Protein AF-A0A812YA33-F1 (afdb_monomer)

Nearest PDB structures (foldseek):
  2oo3-assembly1_A  TM=9.097E-01  e=1.037E-19  Legionella pneumophila subsp. pneumophila
  4blw-assembly2_B  TM=8.593E-01  e=1.102E-19  Escherichia coli K-12
  6qe5-assembly1_A  TM=9.007E-01  e=2.330E-18  Escherichia coli PCN033
  6qe5-assembly2_B  TM=8.953E-01  e=3.161E-18  Escherichia coli PCN033
  7p9i-assembly2_B  TM=8.611E-01  e=1.453E-17  Escherichia coli K-12

Solvent-accessible surface area (backbone atoms only — not comparable to full-atom values): 17232 Å² total; per-residue (Å²): 135,83,75,65,67,70,55,78,38,67,26,68,45,80,46,83,76,74,56,94,55,49,68,35,11,50,60,48,43,56,51,47,54,53,49,51,52,51,42,50,60,53,54,73,43,90,65,53,39,37,41,31,32,44,47,29,49,30,22,55,41,62,52,78,38,70,63,29,64,72,34,46,27,26,60,70,15,44,48,40,53,51,50,19,42,74,74,58,59,32,77,53,67,66,60,52,51,51,48,53,51,46,53,54,48,15,51,75,72,71,40,89,59,84,40,49,41,70,32,70,48,48,51,49,64,76,50,59,46,69,79,19,35,36,41,34,14,19,65,50,71,65,34,37,51,42,23,55,53,37,45,72,73,68,53,87,76,56,53,56,70,47,81,39,78,37,62,35,70,61,50,56,66,75,50,66,72,95,59,97,51,40,30,45,37,40,39,53,73,89,55,91,46,63,71,64,45,50,57,51,52,54,49,51,50,54,50,48,51,70,75,32,83,57,43,28,40,37,38,51,45,80,27,62,44,69,68,65,45,50,55,50,53,53,55,51,58,76,65,69,67,62,46,38,40,37,45,37,36,39,40,55,45,94,59,91,78,56,38,30,28,35,38,42,25,34,54,58,60,70,69,49,75,79,60,51,80,52,28,60,60,60,41,52,46,60,72,71,93,67,86,83,82,85,78,84,90,83,83,98,81,86,84,78,86,78,131

pLDDT: mean 78.29, std 23.44, range [21.78, 98.25]

Secondary structure (DSSP, 8-state):
------EEEEEEEE-----S--TTSHHHHHHHHHHHHHHHHHHHSSS-EEEEETT-TTSEEETTSHHHHHH-GGGGTHHHHHHHHHTTS---HHHHHHHHHHHHHHHHTT-SSS-EEE-HHHHHTTT--TT-EEEEE---HHHHHHHHHHHHHH-SS--EEEEE-S-HHHHHHHS--S---EEEEEE----SSHHHHHHHHHHHHHHHHHH-TTEEEEEEEEE--HHHHHHHHHHHHHTT-S-EEEEEEEEE-SSTT--EEEEEEES--HHHHHHS--THHHHTTT---------------------

Structure (mmCIF, N/CA/C/O backbone):
data_AF-A0A812YA33-F1
#
_entry.id   AF-A0A812YA33-F1
#
loop_
_atom_site.group_PDB
_atom_site.id
_atom_site.type_symbol
_atom_site.label_atom_id
_atom_site.label_alt_id
_atom_site.label_comp_id
_atom_site.label_asym_id
_atom_site.label_entity_id
_atom_site.label_seq_id
_atom_site.pdbx_PDB_ins_code
_atom_site.Cartn_x
_atom_site.Cartn_y
_atom_site.Cartn_z
_atom_site.occupancy
_atom_site.B_iso_or_equiv
_atom_site.auth_seq_id
_atom_site.auth_comp_id
_atom_site.auth_asym_id
_atom_site.auth_atom_id
_atom_site.pdbx_PDB_model_num
ATOM 1 N N . MET A 1 1 ? 4.227 -6.674 33.004 1.00 29.42 1 MET A N 1
ATOM 2 C CA . MET A 1 1 ? 4.358 -5.607 31.993 1.00 29.42 1 MET A CA 1
ATOM 3 C C . MET A 1 1 ? 5.144 -6.207 30.845 1.00 29.42 1 MET A C 1
ATOM 5 O O . MET A 1 1 ? 6.335 -6.429 30.994 1.00 29.42 1 MET A O 1
ATOM 9 N N . SER A 1 2 ? 4.450 -6.646 29.799 1.00 27.67 2 SER A N 1
ATOM 10 C CA . SER A 1 2 ? 5.051 -7.27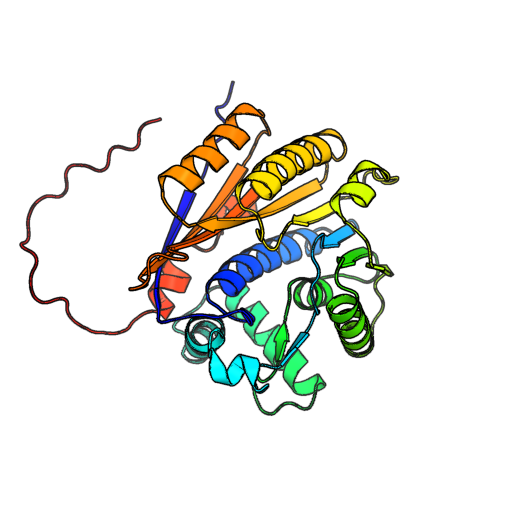1 28.618 1.00 27.67 2 SER A CA 1
ATOM 11 C C . SER A 1 2 ? 5.707 -6.191 27.763 1.00 27.67 2 SER A C 1
ATOM 13 O O . SER A 1 2 ? 5.038 -5.235 27.378 1.00 27.67 2 SER A O 1
ATOM 15 N N . THR A 1 3 ? 7.003 -6.329 27.500 1.00 24.00 3 THR A N 1
ATOM 16 C CA . THR A 1 3 ? 7.722 -5.518 26.515 1.00 24.00 3 THR A CA 1
ATOM 17 C C . THR A 1 3 ? 7.051 -5.670 25.143 1.00 24.00 3 THR A C 1
ATOM 19 O O . THR A 1 3 ? 6.683 -6.791 24.782 1.00 24.00 3 THR A O 1
ATOM 22 N N . PRO A 1 4 ? 6.844 -4.586 24.373 1.00 28.19 4 PRO A N 1
ATOM 23 C CA . PRO A 1 4 ? 6.366 -4.707 23.002 1.00 28.19 4 PRO A CA 1
ATOM 24 C C . PRO A 1 4 ? 7.405 -5.492 22.192 1.00 28.19 4 PRO A C 1
ATOM 26 O O . PRO A 1 4 ? 8.543 -5.058 22.022 1.00 28.19 4 PRO A O 1
ATOM 29 N N . SER A 1 5 ? 7.033 -6.688 21.738 1.00 31.44 5 SER A N 1
ATOM 30 C CA . SER A 1 5 ? 7.878 -7.536 20.901 1.00 31.44 5 SER A CA 1
ATOM 31 C C . SER A 1 5 ? 7.960 -6.937 19.498 1.00 31.44 5 SER A C 1
ATOM 33 O O . SER A 1 5 ? 6.985 -6.970 18.752 1.00 31.44 5 SER A O 1
ATOM 35 N N . CYS A 1 6 ? 9.114 -6.374 19.143 1.00 27.72 6 CYS A N 1
ATOM 36 C CA . CYS A 1 6 ? 9.401 -5.934 17.781 1.00 27.72 6 CYS A CA 1
ATOM 37 C C . CYS A 1 6 ? 9.934 -7.138 16.992 1.00 27.72 6 CYS A C 1
ATOM 39 O O . CYS A 1 6 ? 11.059 -7.583 17.222 1.00 27.72 6 CYS A O 1
ATOM 41 N N . VAL A 1 7 ? 9.124 -7.700 16.095 1.00 30.47 7 VAL A N 1
ATOM 42 C CA . VAL A 1 7 ? 9.576 -8.747 15.168 1.00 30.47 7 VAL A CA 1
ATOM 43 C C . VAL A 1 7 ? 10.120 -8.054 13.920 1.00 30.47 7 VAL A C 1
ATOM 45 O O . VAL A 1 7 ? 9.364 -7.415 13.187 1.00 30.47 7 VAL A O 1
ATOM 48 N N . CYS A 1 8 ? 11.436 -8.146 13.709 1.00 27.84 8 CYS A N 1
ATOM 49 C CA . CYS A 1 8 ? 12.116 -7.619 12.527 1.00 27.84 8 CYS A CA 1
ATOM 50 C C . CYS A 1 8 ? 12.351 -8.755 11.527 1.00 27.84 8 CYS A C 1
ATOM 52 O O . CYS A 1 8 ? 13.077 -9.708 11.818 1.00 27.84 8 CYS A O 1
ATOM 54 N N . LEU A 1 9 ? 11.741 -8.650 10.349 1.00 38.66 9 LEU A N 1
ATOM 55 C CA . LEU A 1 9 ? 11.972 -9.560 9.228 1.00 38.66 9 LEU A CA 1
ATOM 56 C C . LEU A 1 9 ? 12.812 -8.827 8.187 1.00 38.66 9 LEU A C 1
ATOM 58 O O . LEU A 1 9 ? 12.376 -7.803 7.664 1.00 38.66 9 LEU A O 1
ATOM 62 N N . SER A 1 10 ? 14.017 -9.332 7.913 1.00 33.97 10 SER A N 1
ATOM 63 C CA . SER A 1 10 ? 14.926 -8.769 6.913 1.00 33.97 10 SER A CA 1
ATOM 64 C C . SER A 1 10 ? 15.051 -9.686 5.696 1.00 33.97 10 SER A C 1
ATOM 66 O O . SER A 1 10 ? 15.112 -10.910 5.818 1.00 33.97 10 SER A O 1
ATOM 68 N N . VAL A 1 11 ? 15.070 -9.070 4.516 1.00 36.72 11 VAL A N 1
ATOM 69 C CA . VAL A 1 11 ? 15.225 -9.718 3.204 1.00 36.72 11 VAL A CA 1
ATOM 70 C C . VAL A 1 11 ? 16.398 -9.067 2.476 1.00 36.72 11 VAL A C 1
ATOM 72 O O . VAL A 1 11 ? 16.513 -7.839 2.521 1.00 36.72 11 VAL A O 1
ATOM 75 N N . ARG A 1 12 ? 17.264 -9.832 1.797 1.00 28.44 12 ARG A N 1
ATOM 76 C CA . ARG A 1 12 ? 18.409 -9.279 1.049 1.00 28.44 12 ARG A CA 1
ATOM 77 C C . ARG A 1 12 ? 18.314 -9.640 -0.429 1.00 28.44 12 ARG A C 1
ATOM 79 O O . ARG A 1 12 ? 18.489 -10.791 -0.796 1.00 28.44 12 ARG A O 1
ATOM 86 N N . ALA A 1 13 ? 18.163 -8.639 -1.291 1.00 34.47 13 ALA A N 1
ATOM 87 C CA . ALA A 1 13 ? 18.064 -8.852 -2.736 1.00 34.47 13 ALA A CA 1
ATOM 88 C C . ALA A 1 13 ? 19.061 -7.973 -3.522 1.00 34.47 13 ALA A C 1
ATOM 90 O O . ALA A 1 13 ? 19.411 -6.891 -3.062 1.00 34.47 13 ALA A O 1
ATOM 91 N N . LEU A 1 14 ? 19.577 -8.419 -4.676 1.00 29.55 14 LEU A N 1
ATOM 92 C CA . LEU A 1 14 ? 20.627 -7.726 -5.459 1.00 29.55 14 LEU A CA 1
ATOM 93 C C . LEU A 1 14 ? 20.039 -7.043 -6.711 1.00 29.55 14 LEU A C 1
ATOM 95 O O . LEU A 1 14 ? 19.552 -7.762 -7.574 1.00 29.55 14 LEU A O 1
ATOM 99 N N . TYR A 1 15 ? 20.125 -5.705 -6.874 1.00 38.59 15 TYR A N 1
ATOM 100 C CA . TYR A 1 15 ? 19.516 -5.006 -8.037 1.00 38.59 15 TYR A CA 1
ATOM 101 C C . TYR A 1 15 ? 20.239 -3.723 -8.530 1.00 38.59 15 TYR A C 1
ATOM 103 O O . TYR A 1 15 ? 21.051 -3.133 -7.816 1.00 38.59 15 TYR A O 1
ATOM 111 N N . GLY A 1 16 ? 19.932 -3.314 -9.779 1.00 32.69 16 GLY A N 1
ATOM 112 C CA . GLY A 1 16 ? 20.530 -2.210 -10.572 1.00 32.69 16 GLY A CA 1
ATOM 113 C C . GLY A 1 16 ? 20.046 -0.777 -10.256 1.00 32.69 16 GLY A C 1
ATOM 114 O O . GLY A 1 16 ? 19.633 -0.517 -9.135 1.00 32.69 16 GLY A O 1
ATOM 115 N N . ASN A 1 17 ? 20.164 0.176 -11.199 1.00 32.31 17 ASN A N 1
ATOM 116 C CA . ASN A 1 17 ? 19.864 1.618 -11.018 1.00 32.31 17 ASN A CA 1
ATOM 117 C C . ASN A 1 17 ? 18.379 1.952 -11.277 1.00 32.31 17 ASN A C 1
ATOM 119 O O . ASN A 1 17 ? 17.836 1.478 -12.265 1.00 32.31 17 ASN A O 1
ATOM 123 N N . PHE A 1 18 ? 17.766 2.814 -10.449 1.00 42.56 18 PHE A N 1
ATOM 124 C CA . PHE A 1 18 ? 16.325 3.127 -10.472 1.00 42.56 18 PHE A CA 1
ATOM 125 C C . PHE A 1 18 ? 16.057 4.646 -10.555 1.00 42.56 18 PHE A C 1
ATOM 127 O O . PHE A 1 18 ? 16.793 5.427 -9.951 1.00 42.56 18 PHE A O 1
ATOM 134 N N . GLY A 1 19 ? 15.011 5.073 -11.281 1.00 44.09 19 GLY A N 1
ATOM 135 C CA . GLY A 1 19 ? 14.559 6.481 -11.374 1.00 44.09 19 GLY A CA 1
ATOM 136 C C . GLY A 1 19 ? 13.106 6.728 -10.940 1.00 44.09 19 GLY A C 1
ATOM 137 O O . GLY A 1 19 ? 12.521 5.889 -10.268 1.00 44.09 19 GLY A O 1
ATOM 138 N N . ARG A 1 20 ? 12.521 7.886 -11.305 1.00 55.41 20 ARG A N 1
ATOM 139 C CA . ARG A 1 20 ? 11.268 8.435 -10.719 1.00 55.41 20 ARG A CA 1
ATOM 140 C C . ARG A 1 20 ? 10.003 7.580 -10.907 1.00 55.41 20 ARG A C 1
ATOM 142 O O . ARG A 1 20 ? 9.071 7.729 -10.125 1.00 55.41 20 ARG A O 1
ATOM 149 N N . TYR A 1 21 ? 9.955 6.704 -11.910 1.00 69.88 21 TYR A N 1
ATOM 150 C CA . TYR A 1 21 ? 8.819 5.804 -12.134 1.00 69.88 21 TYR A CA 1
ATOM 151 C C . TYR A 1 21 ? 9.041 4.467 -11.419 1.00 69.88 21 TYR A C 1
ATOM 153 O O . TYR A 1 21 ? 9.538 3.514 -12.009 1.00 69.88 21 TYR A O 1
ATOM 161 N N . LEU A 1 22 ? 8.739 4.399 -10.121 1.00 81.88 22 LEU A N 1
ATOM 162 C CA . LEU A 1 22 ? 9.082 3.255 -9.256 1.00 81.88 22 LEU A CA 1
ATOM 163 C C . LEU A 1 22 ? 8.130 2.052 -9.365 1.00 81.88 22 LEU A C 1
ATOM 165 O O . LEU A 1 22 ? 8.375 1.035 -8.715 1.00 81.88 22 LEU A O 1
ATOM 169 N N . ALA A 1 23 ? 7.085 2.154 -10.192 1.00 90.69 23 ALA A N 1
ATOM 170 C CA . ALA A 1 23 ? 6.019 1.165 -10.266 1.00 90.69 23 ALA A CA 1
ATOM 171 C C . ALA A 1 23 ? 6.560 -0.251 -10.498 1.00 90.69 23 ALA A C 1
ATOM 173 O O . ALA A 1 23 ? 7.295 -0.516 -11.453 1.00 90.69 23 ALA A O 1
ATOM 174 N N . GLY A 1 24 ? 6.182 -1.167 -9.610 1.00 90.44 24 GLY A N 1
ATOM 175 C CA . GLY A 1 24 ? 6.552 -2.576 -9.712 1.00 90.44 24 GLY A CA 1
ATOM 176 C C . GLY A 1 24 ? 7.988 -2.883 -9.305 1.00 90.44 24 GLY A C 1
ATOM 177 O O . GLY A 1 24 ? 8.403 -4.033 -9.432 1.00 90.44 24 GLY A O 1
ATOM 178 N N . GLY A 1 25 ? 8.744 -1.905 -8.803 1.00 91.44 25 GLY A N 1
ATOM 179 C CA . GLY A 1 25 ? 10.068 -2.133 -8.235 1.00 91.44 25 GLY A CA 1
ATOM 180 C C . GLY A 1 25 ? 10.050 -3.026 -6.984 1.00 91.44 25 GLY A C 1
ATOM 181 O O . GLY A 1 25 ? 8.982 -3.336 -6.442 1.00 91.44 25 GLY A O 1
ATOM 182 N N . PRO A 1 26 ? 11.227 -3.455 -6.497 1.00 89.50 26 PRO A N 1
ATOM 183 C CA . PRO A 1 26 ? 11.345 -4.243 -5.271 1.00 89.50 26 PRO A CA 1
ATOM 184 C C . PRO A 1 26 ? 10.632 -3.609 -4.066 1.00 89.50 26 PRO A C 1
ATOM 186 O O . PRO A 1 26 ? 9.978 -4.302 -3.287 1.00 89.50 26 PRO A O 1
ATOM 189 N N . GLU A 1 27 ? 10.752 -2.292 -3.903 1.00 89.00 27 GLU A N 1
ATOM 190 C CA . GLU A 1 27 ? 10.185 -1.534 -2.784 1.00 89.00 27 GLU A CA 1
ATOM 191 C C . GLU A 1 27 ? 8.649 -1.580 -2.795 1.00 89.00 27 GLU A C 1
ATOM 193 O O . GLU A 1 27 ? 8.012 -1.819 -1.765 1.00 89.00 27 GLU A O 1
ATOM 198 N N . ASP A 1 28 ? 8.067 -1.434 -3.986 1.00 92.31 28 ASP A N 1
ATOM 199 C CA . ASP A 1 28 ? 6.638 -1.601 -4.240 1.00 92.31 28 ASP A CA 1
ATOM 200 C C . ASP A 1 28 ? 6.185 -3.039 -3.965 1.00 92.31 28 ASP A C 1
ATOM 202 O O . ASP A 1 28 ? 5.123 -3.256 -3.382 1.00 92.31 28 ASP A O 1
ATOM 206 N N . CYS A 1 29 ? 6.997 -4.036 -4.327 1.00 92.94 29 CYS A N 1
ATOM 207 C CA . CYS A 1 29 ? 6.684 -5.439 -4.065 1.00 92.94 29 CY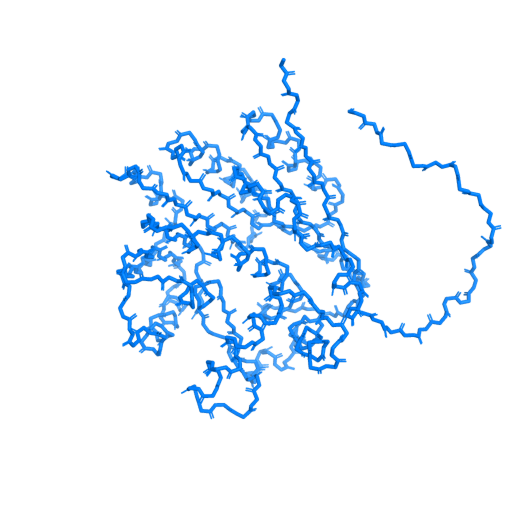S A CA 1
ATOM 208 C C . CYS A 1 29 ? 6.616 -5.741 -2.564 1.00 92.94 29 CYS A C 1
ATOM 210 O O . CYS A 1 29 ? 5.648 -6.364 -2.129 1.00 92.94 29 CYS A O 1
ATOM 212 N N . LEU A 1 30 ? 7.578 -5.269 -1.758 1.00 92.25 30 LEU A N 1
ATOM 213 C CA . LEU A 1 30 ? 7.521 -5.423 -0.297 1.00 92.25 30 LEU A CA 1
ATOM 214 C C . LEU A 1 30 ? 6.252 -4.771 0.268 1.00 92.25 30 LEU A C 1
ATOM 216 O O . LEU A 1 30 ? 5.493 -5.418 0.994 1.00 92.25 30 LEU A O 1
ATOM 220 N N . LYS A 1 31 ? 6.008 -3.505 -0.094 1.00 94.81 31 LYS A N 1
ATOM 221 C CA . LYS A 1 31 ? 4.831 -2.745 0.346 1.00 94.81 31 LYS A CA 1
ATOM 222 C C . LYS A 1 31 ? 3.539 -3.487 0.015 1.00 94.81 31 LYS A C 1
ATOM 224 O O . LYS A 1 31 ? 2.702 -3.693 0.893 1.00 94.81 31 LYS A O 1
ATOM 229 N N . HIS A 1 32 ? 3.380 -3.917 -1.234 1.00 96.25 32 HIS A N 1
ATOM 230 C CA . HIS A 1 32 ? 2.141 -4.522 -1.704 1.00 96.25 32 HIS A CA 1
ATOM 231 C C . HIS A 1 32 ? 1.939 -5.955 -1.211 1.00 96.25 32 HIS A C 1
ATOM 233 O O . HIS A 1 32 ? 0.803 -6.318 -0.936 1.00 96.25 32 HIS A O 1
ATOM 239 N N . VAL A 1 33 ? 2.991 -6.752 -0.999 1.00 94.75 33 VAL A N 1
ATOM 240 C CA . VAL A 1 33 ? 2.847 -8.078 -0.366 1.00 94.75 33 VAL A CA 1
ATOM 241 C C . VAL A 1 33 ? 2.300 -7.940 1.051 1.00 94.75 33 VAL A C 1
ATOM 243 O O . VAL A 1 33 ? 1.360 -8.647 1.425 1.00 94.75 33 VAL A O 1
ATOM 246 N N . VAL A 1 34 ? 2.839 -7.010 1.842 1.00 95.06 34 VAL A N 1
ATOM 247 C CA . VAL A 1 34 ? 2.350 -6.785 3.208 1.00 95.06 34 VAL A CA 1
ATOM 248 C C . VAL A 1 34 ? 0.940 -6.187 3.186 1.00 95.06 34 VAL A C 1
ATOM 250 O O . VAL A 1 34 ? 0.072 -6.661 3.917 1.00 95.06 34 VAL A O 1
ATOM 253 N N . LEU A 1 35 ? 0.669 -5.221 2.301 1.00 97.44 35 LEU A N 1
ATOM 254 C CA . LEU A 1 35 ? -0.670 -4.649 2.124 1.00 97.44 35 LEU A CA 1
ATOM 255 C C . LEU A 1 35 ? -1.705 -5.719 1.756 1.00 97.44 35 LEU A C 1
ATOM 257 O O . LEU A 1 35 ? -2.768 -5.766 2.362 1.00 97.44 35 LEU A O 1
ATOM 261 N N . VAL A 1 36 ? -1.406 -6.596 0.796 1.00 95.94 36 VAL A N 1
ATOM 262 C CA . VAL A 1 36 ? -2.303 -7.686 0.387 1.00 95.94 36 VAL A CA 1
ATOM 263 C C . VAL A 1 36 ? -2.520 -8.685 1.521 1.00 95.94 36 VAL A C 1
ATOM 265 O O . VAL A 1 36 ? -3.635 -9.171 1.704 1.00 95.94 36 VAL A O 1
ATOM 268 N N . SER A 1 37 ? -1.487 -8.956 2.321 1.00 95.31 37 SER A N 1
ATOM 269 C CA . SER A 1 37 ? -1.618 -9.797 3.516 1.00 95.31 37 SER A CA 1
ATOM 270 C C . SER A 1 37 ? -2.597 -9.174 4.520 1.00 95.31 37 SER A C 1
ATOM 272 O O . SER A 1 37 ? -3.510 -9.851 4.992 1.00 95.31 37 SER A O 1
ATOM 274 N N . LEU A 1 38 ? -2.474 -7.865 4.773 1.00 96.38 38 LEU A N 1
ATOM 275 C CA . LEU A 1 38 ? -3.398 -7.108 5.624 1.00 96.38 38 LEU A CA 1
ATOM 276 C C . LEU A 1 38 ? -4.822 -7.091 5.048 1.00 96.38 38 LEU A C 1
ATOM 278 O O . LEU A 1 38 ? -5.775 -7.381 5.761 1.00 96.38 38 LEU A O 1
ATOM 282 N N . LEU A 1 39 ? -4.984 -6.792 3.760 1.00 95.94 39 LEU A N 1
ATOM 283 C CA . LEU A 1 39 ? -6.289 -6.746 3.093 1.00 95.94 39 LEU A CA 1
ATOM 284 C C . LEU A 1 39 ? -7.017 -8.087 3.168 1.00 95.94 39 LEU A C 1
ATOM 286 O O . LEU A 1 39 ? -8.207 -8.118 3.475 1.00 95.94 39 LEU A O 1
ATOM 290 N N . ARG A 1 40 ? -6.299 -9.191 2.938 1.00 94.06 40 ARG A N 1
ATOM 291 C CA . ARG A 1 40 ? -6.846 -10.541 3.080 1.00 94.06 40 ARG A CA 1
ATOM 292 C C . ARG A 1 40 ? -7.349 -10.784 4.501 1.00 94.06 40 ARG A C 1
ATOM 294 O O . ARG A 1 40 ? -8.506 -11.154 4.661 1.00 94.06 40 ARG A O 1
ATOM 301 N N . HIS A 1 41 ? -6.523 -10.512 5.511 1.00 94.31 41 HIS A N 1
ATOM 302 C CA . HIS A 1 41 ? -6.936 -10.643 6.909 1.00 94.31 41 HIS A CA 1
ATOM 303 C C . HIS A 1 41 ? -8.199 -9.816 7.208 1.00 94.31 41 HIS A C 1
ATOM 305 O O . HIS A 1 41 ? -9.129 -10.260 7.883 1.00 94.31 41 HIS A O 1
ATOM 311 N N . PHE A 1 42 ? -8.256 -8.586 6.694 1.00 94.81 42 PHE A N 1
ATOM 312 C CA . PHE A 1 42 ? -9.406 -7.718 6.902 1.00 94.81 42 PHE A CA 1
ATOM 313 C C . PHE A 1 42 ? -10.683 -8.249 6.243 1.00 94.81 42 PHE A C 1
ATOM 315 O O . PHE A 1 42 ? -11.744 -8.201 6.875 1.00 94.81 42 PHE A O 1
ATOM 322 N N . ALA A 1 43 ? -10.559 -8.797 5.033 1.00 92.88 43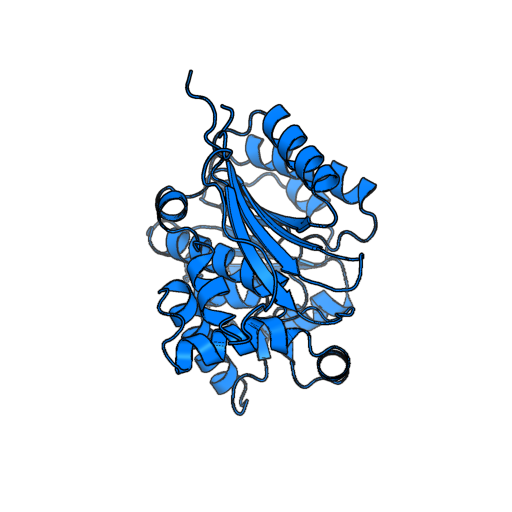 ALA A N 1
ATOM 323 C CA . ALA A 1 43 ? -11.648 -9.377 4.257 1.00 92.88 43 ALA A CA 1
ATOM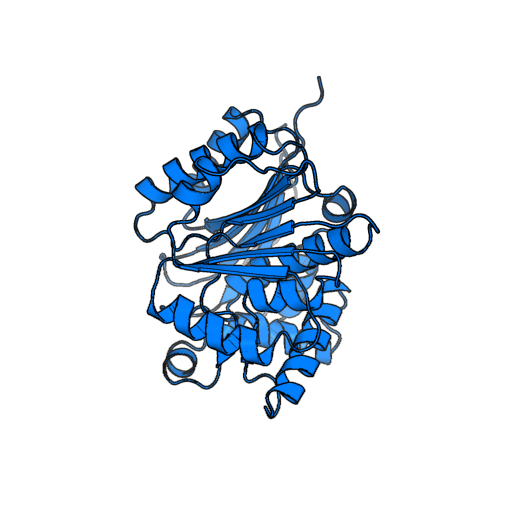 324 C C . ALA A 1 43 ? -12.150 -10.732 4.795 1.00 92.88 43 ALA A C 1
ATOM 326 O O . ALA A 1 43 ? -13.320 -11.058 4.573 1.00 92.88 43 ALA A O 1
ATOM 327 N N . ASP A 1 44 ? -11.320 -11.485 5.525 1.00 92.75 44 ASP A N 1
ATOM 328 C CA . ASP A 1 44 ? -11.689 -12.780 6.122 1.00 92.75 44 ASP A CA 1
ATOM 329 C C . ASP A 1 44 ? -12.680 -12.630 7.305 1.00 92.75 44 ASP A C 1
ATOM 331 O O . ASP A 1 44 ? -13.460 -13.538 7.594 1.00 92.75 44 ASP A O 1
ATOM 335 N N . ASP A 1 45 ? -12.729 -11.464 7.961 1.00 91.50 45 ASP A N 1
ATOM 336 C CA . ASP A 1 45 ? -13.715 -11.139 9.006 1.00 91.50 45 ASP A CA 1
ATOM 337 C C . ASP A 1 45 ? -14.949 -10.455 8.398 1.00 91.50 45 ASP A C 1
ATOM 339 O O . ASP A 1 45 ? -14.842 -9.448 7.699 1.00 91.50 45 ASP A O 1
ATOM 343 N N . CYS A 1 46 ? -16.143 -10.983 8.686 1.00 91.19 46 CYS A N 1
ATOM 344 C CA . CYS A 1 46 ? -17.412 -10.551 8.093 1.00 91.19 46 CYS A CA 1
ATOM 345 C C . CYS A 1 46 ? -17.795 -9.086 8.369 1.00 91.19 46 CYS A C 1
ATOM 347 O O . CYS A 1 46 ? -18.617 -8.523 7.641 1.00 91.19 46 CYS A O 1
ATOM 349 N N . ARG A 1 47 ? -17.213 -8.448 9.391 1.00 93.38 47 ARG A N 1
ATOM 350 C CA . ARG A 1 47 ? -17.478 -7.042 9.719 1.00 93.38 47 ARG A CA 1
ATOM 351 C C . ARG A 1 47 ? -16.878 -6.118 8.651 1.00 93.38 47 ARG A C 1
ATOM 353 O O . ARG A 1 47 ? -15.739 -6.348 8.233 1.00 93.38 47 ARG A O 1
ATOM 360 N N . PRO A 1 48 ? -17.594 -5.052 8.246 1.00 92.81 48 PRO A N 1
ATOM 361 C CA . PRO A 1 48 ? -17.080 -4.109 7.263 1.00 92.81 48 PRO A CA 1
ATOM 362 C C . PRO A 1 48 ? -15.856 -3.364 7.796 1.00 92.81 48 PRO A C 1
ATOM 364 O O . PRO A 1 48 ? -15.718 -3.143 9.010 1.00 92.81 48 PRO A O 1
ATOM 367 N N . PHE A 1 49 ? -14.990 -2.944 6.882 1.00 94.12 49 PHE A N 1
ATOM 368 C CA . PHE A 1 49 ? -13.862 -2.076 7.193 1.00 94.12 49 PHE A CA 1
ATOM 369 C C . PHE A 1 49 ? -13.710 -0.944 6.176 1.00 94.12 49 PHE A C 1
ATOM 371 O O . PHE A 1 49 ? -14.201 -1.011 5.050 1.00 94.12 49 PHE A O 1
ATOM 378 N N . THR A 1 50 ? -13.010 0.110 6.589 1.00 94.31 50 THR A N 1
ATOM 379 C CA . THR A 1 50 ? -12.593 1.191 5.693 1.00 94.31 50 THR A CA 1
ATOM 380 C C . THR A 1 50 ? -11.117 1.027 5.360 1.00 94.31 50 THR A C 1
ATOM 382 O O . THR A 1 50 ? -10.273 1.052 6.260 1.00 94.31 50 THR A O 1
ATOM 385 N N . PHE A 1 51 ? -10.793 0.900 4.078 1.00 96.12 51 PHE A N 1
ATOM 386 C CA . PHE A 1 51 ? -9.431 1.085 3.595 1.00 96.12 51 PHE A CA 1
ATOM 387 C C . PHE A 1 51 ? -9.166 2.573 3.364 1.00 96.12 51 PHE A C 1
ATOM 389 O O . PHE A 1 51 ? -9.976 3.271 2.755 1.00 96.12 51 PHE A O 1
ATOM 396 N N . ILE A 1 52 ? -8.043 3.070 3.867 1.00 96.38 52 ILE A N 1
ATOM 397 C CA . ILE A 1 52 ? -7.623 4.455 3.687 1.00 96.38 52 ILE A CA 1
ATOM 398 C C . ILE A 1 52 ? -6.239 4.453 3.057 1.00 96.38 52 ILE A C 1
ATOM 400 O O . ILE A 1 52 ? -5.284 3.984 3.671 1.00 96.38 52 ILE A O 1
ATOM 404 N N . ASP A 1 53 ? -6.140 5.019 1.862 1.00 97.31 53 ASP A N 1
ATOM 405 C CA . ASP A 1 53 ? -4.875 5.233 1.173 1.00 97.31 53 ASP A CA 1
ATOM 406 C C . ASP A 1 53 ? -4.526 6.718 1.234 1.00 97.31 53 ASP A C 1
ATOM 408 O O . ASP A 1 53 ? -5.183 7.547 0.603 1.00 97.31 53 ASP A O 1
ATOM 412 N N . ALA A 1 54 ? -3.547 7.074 2.063 1.00 95.94 54 ALA A N 1
ATOM 413 C CA . ALA A 1 54 ? -3.195 8.468 2.307 1.00 95.94 54 ALA A CA 1
ATOM 414 C C . ALA A 1 54 ? -2.391 9.104 1.157 1.00 95.94 54 ALA A C 1
ATOM 416 O O . ALA A 1 54 ? -2.250 10.328 1.138 1.00 95.94 54 ALA A O 1
ATOM 417 N N . HIS A 1 55 ? -1.852 8.286 0.248 1.00 94.94 55 HIS A N 1
ATOM 418 C CA . HIS A 1 55 ? -1.034 8.699 -0.893 1.00 94.94 55 HIS A CA 1
ATOM 419 C C . HIS A 1 55 ? -1.295 7.736 -2.063 1.00 94.94 55 HIS A C 1
ATOM 421 O O . HIS A 1 55 ? -0.461 6.910 -2.422 1.00 94.94 55 HIS A O 1
ATOM 427 N N . ALA A 1 56 ? -2.503 7.808 -2.617 1.00 95.38 56 ALA A N 1
ATOM 428 C CA . ALA A 1 56 ? -3.059 6.781 -3.493 1.00 95.38 56 ALA A CA 1
ATOM 429 C C . ALA A 1 56 ? -2.382 6.669 -4.874 1.00 95.38 56 ALA A C 1
ATOM 431 O O . ALA A 1 56 ? -2.512 5.638 -5.548 1.00 95.38 56 ALA A O 1
ATOM 432 N N . GLY A 1 57 ? -1.664 7.706 -5.315 1.00 94.19 57 GLY A N 1
ATOM 433 C CA . GLY A 1 57 ? -1.010 7.732 -6.617 1.00 94.19 57 GLY A CA 1
ATOM 434 C C . GLY A 1 57 ? -2.002 7.587 -7.774 1.00 94.19 57 GLY A C 1
ATOM 435 O O . GLY A 1 57 ? -3.166 7.954 -7.663 1.00 94.19 57 GLY A O 1
ATOM 436 N N . GLY A 1 58 ? -1.546 7.042 -8.908 1.00 93.25 58 GLY A N 1
ATOM 437 C CA . GLY A 1 58 ? -2.361 6.880 -10.125 1.00 93.25 58 GLY A CA 1
ATOM 438 C C . GLY A 1 58 ? -3.241 5.621 -10.161 1.00 93.25 58 GLY A C 1
ATOM 439 O O . GLY A 1 58 ? -4.033 5.435 -11.087 1.00 93.25 58 GLY A O 1
ATOM 440 N N . GLY A 1 59 ? -3.119 4.733 -9.170 1.00 93.62 59 GLY A N 1
ATOM 441 C CA . GLY A 1 59 ? -3.863 3.472 -9.081 1.00 93.62 59 GLY A CA 1
ATOM 442 C C . GLY A 1 59 ? -3.350 2.359 -10.005 1.00 93.62 59 GLY A C 1
ATOM 443 O O . GLY A 1 59 ? -3.009 1.288 -9.510 1.00 93.62 59 GLY A O 1
ATOM 444 N N . LEU A 1 60 ? -3.277 2.593 -11.318 1.00 93.94 60 LEU A N 1
ATOM 445 C CA . LEU A 1 60 ? -2.718 1.665 -12.312 1.00 93.94 60 LEU A CA 1
ATOM 446 C C . LEU A 1 60 ? -1.543 2.301 -13.043 1.00 93.94 60 LEU A C 1
ATOM 448 O O . LEU A 1 60 ? -1.570 3.485 -13.373 1.00 93.94 60 LEU A O 1
ATOM 452 N N . TYR A 1 61 ? -0.532 1.488 -13.329 1.00 94.50 61 TYR A N 1
ATOM 453 C CA . TYR A 1 61 ? 0.741 1.937 -13.879 1.00 94.50 61 TYR A CA 1
ATOM 454 C C . TYR A 1 61 ? 1.093 1.117 -15.120 1.00 94.50 61 TYR A C 1
ATOM 456 O O . TYR A 1 61 ? 1.264 -0.097 -15.024 1.00 94.50 61 TYR A O 1
ATOM 464 N N . ASN A 1 62 ? 1.178 1.764 -16.285 1.00 93.75 62 ASN A N 1
ATOM 465 C CA . ASN A 1 62 ? 1.602 1.116 -17.525 1.00 93.75 62 ASN A CA 1
ATOM 466 C C . ASN A 1 62 ? 3.122 0.881 -17.514 1.00 93.75 62 ASN A C 1
ATOM 468 O O . ASN A 1 62 ? 3.908 1.820 -17.607 1.00 93.75 62 ASN A O 1
ATOM 472 N N . LEU A 1 63 ? 3.530 -0.382 -17.444 1.00 93.88 63 LEU A N 1
ATOM 473 C CA . LEU A 1 63 ? 4.927 -0.799 -17.461 1.00 93.88 63 LEU A CA 1
ATOM 474 C C . LEU A 1 63 ? 5.576 -0.680 -18.846 1.00 93.88 63 LEU A C 1
ATOM 476 O O . LEU A 1 63 ? 6.803 -0.703 -18.927 1.00 93.88 63 LEU A O 1
ATOM 480 N N . GLU A 1 64 ? 4.797 -0.509 -19.912 1.00 92.25 64 GLU A N 1
ATOM 481 C CA . GLU A 1 64 ? 5.279 -0.296 -21.282 1.00 92.25 64 GLU A CA 1
ATOM 482 C C . GLU A 1 64 ? 5.438 1.189 -21.652 1.00 92.25 64 GLU A C 1
ATOM 484 O O . GLU A 1 64 ? 5.865 1.488 -22.763 1.00 92.25 64 GLU A O 1
ATOM 489 N N . CYS A 1 65 ? 5.117 2.132 -20.755 1.00 90.12 65 CYS A N 1
ATOM 490 C CA . CYS A 1 65 ? 5.311 3.556 -21.044 1.00 90.12 65 CYS A CA 1
ATOM 491 C C . CYS A 1 65 ? 6.800 3.934 -21.108 1.00 90.12 65 CYS A C 1
ATOM 493 O O . CYS A 1 65 ? 7.642 3.274 -20.489 1.00 90.12 65 CYS A O 1
ATOM 495 N N . ASP A 1 66 ? 7.118 5.026 -21.808 1.00 89.94 66 ASP A N 1
ATOM 496 C CA . ASP A 1 66 ? 8.496 5.482 -22.028 1.00 89.94 66 ASP A CA 1
ATOM 497 C C . ASP A 1 66 ? 9.280 5.613 -20.715 1.00 89.94 66 ASP A C 1
ATOM 499 O O . ASP A 1 66 ? 10.403 5.122 -20.607 1.00 89.94 66 ASP A O 1
ATOM 503 N N . GLU A 1 67 ? 8.689 6.199 -19.669 1.00 86.12 67 GLU A N 1
ATOM 504 C CA . GLU A 1 67 ? 9.351 6.344 -18.370 1.00 86.12 67 GLU A CA 1
ATOM 505 C C . GLU A 1 67 ? 9.669 4.991 -17.719 1.00 86.12 67 GLU A C 1
ATOM 507 O O . GLU A 1 67 ? 10.763 4.806 -17.177 1.00 86.12 67 GLU A O 1
ATOM 512 N N . SER A 1 68 ? 8.743 4.031 -17.787 1.00 88.56 68 SER A N 1
ATOM 513 C CA . SER A 1 68 ? 8.965 2.678 -17.272 1.00 88.56 68 SER A CA 1
ATOM 514 C C . SER A 1 68 ? 10.052 1.954 -18.067 1.00 88.56 68 SER A C 1
ATOM 516 O O . SER A 1 68 ? 10.885 1.269 -17.476 1.00 88.56 68 SER A O 1
ATOM 518 N N . GLN A 1 69 ? 10.103 2.145 -19.387 1.00 89.75 69 GLN A N 1
ATOM 519 C CA . GLN A 1 69 ? 11.110 1.539 -20.263 1.00 89.75 69 GLN A CA 1
ATOM 520 C C . GLN A 1 69 ? 12.500 2.172 -20.116 1.00 89.75 69 GLN A C 1
ATOM 522 O O . GLN A 1 69 ? 13.509 1.501 -20.328 1.00 89.75 69 GLN A O 1
ATOM 527 N N . VAL A 1 70 ? 12.581 3.438 -19.698 1.00 87.12 70 VAL A N 1
ATOM 528 C CA . VAL A 1 70 ? 13.855 4.099 -19.379 1.00 87.12 70 VAL A CA 1
ATOM 529 C C . VAL A 1 70 ? 14.463 3.543 -18.091 1.00 87.12 70 VAL A C 1
ATOM 531 O O . VAL A 1 70 ? 15.664 3.275 -18.050 1.00 87.12 70 VAL A O 1
ATOM 534 N N . PHE A 1 71 ? 13.664 3.379 -17.033 1.00 83.94 71 PHE A N 1
ATOM 535 C CA . PHE A 1 71 ? 14.187 2.987 -15.717 1.00 83.94 71 PHE A CA 1
ATOM 536 C C . PHE A 1 71 ? 14.138 1.483 -15.448 1.00 83.94 71 PHE A C 1
ATOM 538 O O . PHE A 1 71 ? 14.976 0.977 -14.710 1.00 83.94 71 PHE A O 1
ATOM 545 N N . ARG A 1 72 ? 13.173 0.770 -16.038 1.00 88.44 72 ARG A N 1
ATOM 546 C CA . ARG A 1 72 ? 13.000 -0.692 -15.950 1.00 88.44 72 ARG A CA 1
ATOM 547 C C . ARG A 1 72 ? 12.962 -1.214 -14.512 1.00 88.44 72 ARG A C 1
ATOM 549 O O . ARG A 1 72 ? 13.349 -2.341 -14.219 1.00 88.44 72 ARG A O 1
ATOM 556 N N . ASN A 1 73 ? 12.440 -0.392 -13.602 1.00 85.06 73 ASN A N 1
ATOM 557 C CA . ASN A 1 73 ? 12.383 -0.683 -12.170 1.00 85.06 73 ASN A CA 1
ATOM 558 C C . ASN A 1 73 ? 11.626 -1.990 -11.870 1.00 85.06 73 ASN A C 1
ATOM 560 O O . ASN A 1 73 ? 12.009 -2.749 -10.980 1.00 85.06 73 ASN A O 1
ATOM 564 N N . HIS A 1 74 ? 10.589 -2.280 -12.657 1.00 90.31 74 HIS A N 1
ATOM 565 C CA . HIS A 1 74 ? 9.759 -3.473 -12.528 1.00 90.31 74 HIS A CA 1
ATOM 566 C C . HIS A 1 74 ? 10.513 -4.795 -12.763 1.00 90.31 74 HIS A C 1
ATOM 568 O O . HIS A 1 74 ? 10.094 -5.832 -12.247 1.00 90.31 74 HIS A O 1
ATOM 574 N N . GLU A 1 75 ? 11.634 -4.778 -13.492 1.00 89.94 75 GLU A N 1
ATOM 575 C CA . GLU A 1 75 ? 12.391 -5.988 -13.842 1.00 89.94 75 GLU A CA 1
ATOM 576 C C . GLU A 1 75 ? 13.059 -6.643 -12.641 1.00 89.94 75 GLU A C 1
ATOM 578 O O . GLU A 1 75 ? 13.126 -7.867 -12.562 1.00 89.94 75 GLU A O 1
ATOM 583 N N . GLY A 1 76 ? 13.534 -5.826 -11.698 1.00 85.25 76 GLY A N 1
ATOM 584 C CA . GLY A 1 76 ? 14.086 -6.300 -10.431 1.00 85.25 76 GLY A CA 1
ATOM 585 C C . GLY A 1 76 ? 13.022 -6.566 -9.367 1.00 85.25 76 GLY A C 1
ATOM 586 O O . GLY A 1 76 ? 13.342 -7.076 -8.305 1.00 85.25 76 GLY A O 1
ATOM 587 N N . GLY A 1 77 ? 11.766 -6.197 -9.605 1.00 89.69 77 GLY A N 1
ATOM 588 C CA . GLY A 1 77 ? 10.686 -6.371 -8.641 1.00 89.69 77 GLY A CA 1
ATOM 589 C C . GLY A 1 77 ? 9.661 -7.373 -9.140 1.00 89.69 77 GLY A C 1
ATOM 590 O O . GLY A 1 77 ? 9.851 -8.587 -9.074 1.00 89.69 77 GLY A O 1
ATOM 591 N N . ILE A 1 78 ? 8.546 -6.848 -9.635 1.00 92.81 78 ILE A N 1
ATOM 592 C CA . ILE A 1 78 ? 7.361 -7.641 -9.933 1.00 92.81 78 ILE A CA 1
ATOM 593 C C . ILE A 1 78 ? 7.599 -8.678 -11.031 1.00 92.81 78 ILE A C 1
ATOM 595 O O . ILE A 1 78 ? 7.004 -9.750 -10.960 1.00 92.81 78 ILE A O 1
ATOM 599 N N . ALA A 1 79 ? 8.492 -8.422 -11.993 1.00 93.06 79 ALA A N 1
ATOM 600 C CA . ALA A 1 79 ? 8.844 -9.415 -13.007 1.00 93.06 79 ALA A CA 1
ATOM 601 C C . A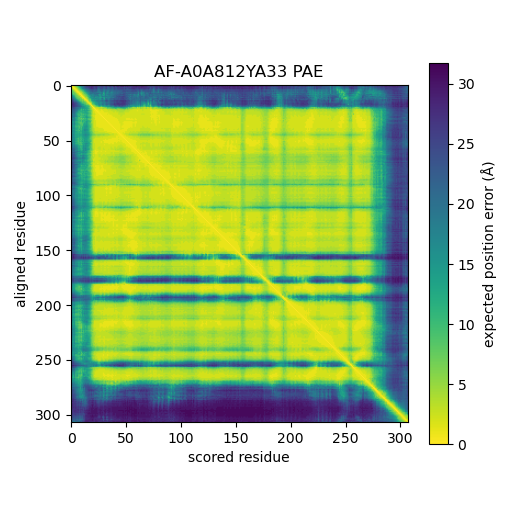LA A 1 79 ? 9.456 -10.679 -12.373 1.00 93.06 79 ALA A C 1
ATOM 603 O O . ALA A 1 79 ? 8.990 -11.781 -12.652 1.00 93.06 79 ALA A O 1
ATOM 604 N N . GLN A 1 80 ? 10.397 -10.524 -11.429 1.00 91.56 80 GLN A N 1
ATOM 605 C CA . GLN A 1 80 ? 10.988 -11.654 -10.692 1.00 91.56 80 GLN A CA 1
ATOM 606 C C . GLN A 1 80 ? 9.940 -12.411 -9.873 1.00 91.56 80 GLN A C 1
ATOM 608 O O . GLN A 1 80 ? 9.963 -13.637 -9.799 1.00 91.56 80 GLN A O 1
ATOM 613 N N . VAL A 1 81 ? 8.987 -11.692 -9.272 1.00 90.31 81 VAL A N 1
ATOM 614 C CA . VAL A 1 81 ? 7.883 -12.315 -8.530 1.00 90.31 81 VAL A CA 1
ATOM 615 C C . VAL A 1 81 ? 6.972 -13.116 -9.465 1.00 90.31 81 VAL A C 1
ATOM 617 O O . VAL A 1 81 ? 6.574 -14.232 -9.132 1.00 90.31 81 VAL A O 1
ATOM 620 N N . ILE A 1 82 ? 6.637 -12.564 -10.633 1.00 93.00 82 ILE A N 1
ATOM 621 C CA . ILE A 1 82 ? 5.799 -13.218 -11.644 1.00 93.00 82 ILE A CA 1
ATOM 622 C C . ILE A 1 82 ? 6.460 -14.504 -12.140 1.00 93.00 82 ILE A C 1
ATOM 624 O O . ILE A 1 82 ? 5.812 -15.555 -12.141 1.00 93.00 82 ILE A O 1
ATOM 628 N N . ASP A 1 83 ? 7.729 -14.424 -12.537 1.00 92.88 83 ASP A N 1
ATOM 629 C CA . ASP A 1 83 ? 8.480 -15.568 -13.049 1.00 92.88 83 ASP A CA 1
ATOM 630 C C . ASP A 1 83 ? 8.701 -16.605 -11.947 1.00 92.88 83 ASP A C 1
ATOM 632 O O . ASP A 1 83 ? 8.401 -17.781 -12.138 1.00 92.88 83 ASP A O 1
ATOM 636 N N . GLY A 1 84 ? 9.059 -16.170 -10.737 1.00 91.69 84 GLY A N 1
ATOM 637 C CA . GLY A 1 84 ? 9.199 -17.054 -9.584 1.00 91.69 84 GLY A CA 1
ATOM 638 C C . GLY A 1 84 ? 7.913 -17.812 -9.238 1.00 91.69 84 GLY A C 1
ATOM 639 O O . GLY A 1 84 ? 7.966 -19.000 -8.918 1.00 91.69 84 GLY A O 1
ATOM 640 N N . VAL A 1 85 ? 6.738 -17.178 -9.336 1.00 91.62 85 VAL A N 1
ATOM 641 C CA . VAL A 1 85 ? 5.447 -17.870 -9.153 1.00 91.62 85 VAL A CA 1
ATOM 642 C C . VAL A 1 85 ? 5.163 -18.840 -10.305 1.00 91.62 85 VAL A C 1
ATOM 644 O O . VAL A 1 85 ? 4.720 -19.964 -10.052 1.00 91.62 85 VAL A O 1
ATOM 647 N N . ARG A 1 86 ? 5.418 -18.440 -11.559 1.00 92.44 86 ARG A N 1
ATOM 648 C CA . ARG A 1 86 ? 5.200 -19.278 -12.755 1.00 92.44 86 ARG A CA 1
ATOM 649 C C . ARG A 1 86 ? 6.060 -20.542 -12.719 1.00 92.44 86 ARG A C 1
ATOM 651 O O . ARG A 1 86 ? 5.545 -21.638 -12.947 1.00 92.44 86 ARG A O 1
ATOM 658 N N . ASP A 1 87 ? 7.323 -20.385 -12.350 1.00 93.25 87 ASP A N 1
ATOM 659 C CA . ASP A 1 87 ? 8.318 -21.456 -12.289 1.00 93.25 87 ASP A CA 1
ATOM 660 C C . ASP A 1 87 ? 8.244 -22.247 -10.975 1.00 93.25 87 ASP A C 1
ATOM 662 O O . ASP A 1 87 ? 9.017 -23.177 -10.748 1.00 93.25 87 ASP A O 1
ATOM 666 N N . LYS A 1 88 ? 7.272 -21.914 -10.111 1.00 90.00 88 LYS A N 1
ATOM 667 C CA . LYS A 1 88 ? 7.028 -22.529 -8.796 1.00 90.00 88 LYS A CA 1
ATOM 668 C C . LYS A 1 88 ? 8.188 -22.372 -7.804 1.00 90.00 88 LYS A C 1
ATOM 670 O O . LYS A 1 88 ? 8.184 -23.047 -6.775 1.00 90.00 88 LYS A O 1
ATOM 675 N N . ALA A 1 89 ? 9.134 -21.473 -8.073 1.00 86.31 89 ALA A N 1
ATOM 676 C CA . ALA A 1 89 ? 10.181 -21.081 -7.133 1.00 86.31 89 ALA A CA 1
ATOM 677 C C . ALA A 1 89 ? 9.600 -20.313 -5.932 1.00 86.31 89 ALA A C 1
ATOM 679 O O . ALA A 1 89 ? 10.040 -20.504 -4.806 1.00 86.31 89 ALA A O 1
ATOM 680 N N . ILE A 1 90 ? 8.550 -19.512 -6.151 1.00 82.38 90 ILE A N 1
ATOM 681 C CA . ILE A 1 90 ? 7.806 -18.816 -5.098 1.00 82.38 90 ILE A CA 1
ATOM 682 C C . ILE A 1 90 ? 6.478 -19.535 -4.865 1.00 82.38 90 ILE A C 1
ATOM 684 O O . ILE A 1 90 ? 5.563 -19.504 -5.691 1.00 82.38 90 ILE A O 1
ATOM 688 N N . SER A 1 91 ? 6.342 -20.155 -3.692 1.00 81.38 91 SER A N 1
ATOM 689 C CA . SER A 1 91 ? 5.148 -20.920 -3.304 1.00 81.38 91 SER A CA 1
ATOM 690 C C . SER A 1 91 ? 4.312 -20.253 -2.201 1.00 81.38 91 SER A C 1
ATOM 692 O O . SER A 1 91 ? 3.362 -20.849 -1.685 1.00 81.38 91 SER A O 1
ATOM 694 N N . GLY A 1 92 ? 4.600 -18.999 -1.850 1.00 86.44 92 GLY A N 1
ATOM 695 C CA . GLY A 1 92 ? 3.805 -18.255 -0.874 1.00 86.44 92 GLY A CA 1
ATOM 696 C C . GLY A 1 92 ? 2.385 -17.975 -1.380 1.00 86.44 92 GLY A C 1
ATOM 697 O O . GLY A 1 92 ? 2.184 -17.535 -2.514 1.00 86.44 92 GLY A O 1
ATOM 698 N N . THR A 1 93 ? 1.377 -18.207 -0.533 1.00 88.69 93 THR A N 1
ATOM 699 C CA . THR A 1 93 ? -0.038 -18.013 -0.903 1.00 88.69 93 THR A CA 1
ATOM 700 C C . THR A 1 93 ? -0.334 -16.577 -1.332 1.00 88.69 93 THR A C 1
ATOM 702 O O . THR A 1 93 ? -1.037 -16.380 -2.319 1.00 88.69 93 THR A O 1
ATOM 705 N N . VAL A 1 94 ? 0.237 -15.582 -0.648 1.00 89.81 94 VAL A N 1
ATOM 706 C CA . VAL A 1 94 ? 0.053 -14.159 -0.983 1.00 89.81 94 VAL A CA 1
ATOM 707 C C . VAL A 1 94 ? 0.587 -13.843 -2.382 1.00 89.81 94 VAL A C 1
ATOM 709 O O . VAL A 1 94 ? -0.135 -13.258 -3.182 1.00 89.81 94 VAL A O 1
ATOM 712 N N . TYR A 1 95 ? 1.787 -14.317 -2.728 1.00 90.62 95 TYR A N 1
ATOM 713 C CA . TYR A 1 95 ? 2.368 -14.116 -4.060 1.00 90.62 95 TYR A CA 1
ATOM 714 C C . TYR A 1 95 ? 1.526 -14.743 -5.174 1.00 90.62 95 TYR A C 1
ATOM 716 O O . TYR A 1 95 ? 1.316 -14.119 -6.211 1.00 90.62 95 TYR A O 1
ATOM 724 N N . ARG A 1 96 ? 0.972 -15.943 -4.952 1.00 91.69 96 ARG A N 1
ATOM 725 C CA . ARG A 1 96 ? 0.050 -16.565 -5.918 1.00 91.69 96 ARG A CA 1
ATOM 726 C C . ARG A 1 96 ? -1.242 -15.771 -6.098 1.00 91.69 96 ARG A C 1
ATOM 728 O O . ARG A 1 96 ? -1.723 -15.652 -7.221 1.00 91.69 96 ARG A O 1
ATOM 735 N N . LEU A 1 97 ? -1.805 -15.236 -5.013 1.00 92.25 97 LEU A N 1
ATOM 736 C CA . LEU A 1 97 ? -3.001 -14.391 -5.081 1.00 92.25 97 LEU A CA 1
ATOM 737 C C . LEU A 1 97 ? -2.711 -13.089 -5.833 1.00 92.25 97 LEU A C 1
ATOM 739 O O . LEU A 1 97 ? -3.480 -12.713 -6.714 1.00 92.25 97 LEU A O 1
ATOM 743 N N . MET A 1 98 ? -1.576 -12.451 -5.540 1.00 93.38 98 MET A N 1
ATOM 744 C CA . MET A 1 98 ? -1.108 -11.266 -6.256 1.00 93.38 98 MET A CA 1
ATOM 745 C C . MET A 1 98 ? -0.941 -11.546 -7.751 1.00 93.38 98 MET A C 1
ATOM 747 O O . MET A 1 98 ? -1.494 -10.822 -8.575 1.00 93.38 98 MET A O 1
ATOM 751 N N . TYR A 1 99 ? -0.252 -12.632 -8.106 1.00 94.62 99 TYR A N 1
ATOM 752 C CA . TYR A 1 99 ? -0.102 -13.077 -9.491 1.00 94.62 99 TYR A CA 1
ATOM 753 C C . TYR A 1 99 ? -1.459 -13.241 -10.185 1.00 94.62 99 TYR A C 1
ATOM 755 O O . TYR A 1 99 ? -1.680 -12.671 -11.253 1.00 94.62 99 TYR A O 1
ATOM 763 N N . ALA A 1 100 ? -2.384 -13.988 -9.573 1.00 94.38 100 ALA A N 1
ATOM 764 C CA . ALA A 1 100 ? -3.691 -14.272 -10.158 1.00 94.38 100 ALA A CA 1
ATOM 765 C C . ALA A 1 100 ? -4.523 -12.996 -10.359 1.00 94.38 100 ALA A C 1
ATOM 767 O O . ALA A 1 100 ? -5.133 -12.816 -11.414 1.00 94.38 100 ALA A O 1
ATOM 768 N N . ALA A 1 101 ? -4.512 -12.091 -9.378 1.00 93.06 101 ALA A N 1
ATOM 769 C CA . ALA A 1 101 ? -5.212 -10.815 -9.455 1.00 93.06 101 ALA A CA 1
ATOM 770 C C . ALA A 1 101 ? -4.635 -9.902 -10.551 1.00 93.06 101 ALA A C 1
ATOM 772 O O . ALA A 1 101 ? -5.401 -9.371 -11.358 1.00 93.06 101 ALA A O 1
ATOM 773 N N . MET A 1 102 ? -3.306 -9.776 -10.658 1.00 94.31 102 MET A N 1
ATOM 774 C CA . MET A 1 102 ? -2.687 -9.007 -11.748 1.00 94.31 102 MET A CA 1
ATOM 775 C C . MET A 1 102 ? -2.961 -9.621 -13.115 1.00 94.31 102 MET A C 1
ATOM 777 O O . MET A 1 102 ? -3.253 -8.882 -14.052 1.00 94.31 102 MET A O 1
ATOM 781 N N . ALA A 1 103 ? -2.873 -10.949 -13.239 1.00 94.44 103 ALA A N 1
ATOM 782 C CA . ALA A 1 103 ? -3.115 -11.645 -14.498 1.00 94.44 103 ALA A CA 1
ATOM 783 C C . ALA A 1 103 ? -4.554 -11.406 -14.969 1.00 94.44 103 ALA A C 1
ATOM 785 O O . ALA A 1 103 ? -4.778 -10.998 -16.107 1.00 94.44 103 ALA A O 1
ATOM 786 N N . ARG A 1 104 ? -5.528 -11.576 -14.064 1.00 92.81 104 ARG A N 1
ATOM 787 C CA . ARG A 1 104 ? -6.941 -11.292 -14.332 1.00 92.81 104 ARG A CA 1
ATOM 788 C C . ARG A 1 104 ? -7.141 -9.848 -14.776 1.00 92.81 104 ARG A C 1
ATOM 790 O O . ARG A 1 104 ? -7.820 -9.615 -15.771 1.00 92.81 104 ARG A O 1
ATOM 797 N N . LEU A 1 105 ? -6.572 -8.889 -14.047 1.00 91.62 105 LEU A N 1
ATOM 798 C CA . LEU A 1 105 ? -6.790 -7.485 -14.357 1.00 91.62 105 LEU A CA 1
ATOM 799 C C . LEU A 1 105 ? -6.150 -7.086 -15.690 1.00 91.62 105 LEU A C 1
ATOM 801 O O . LEU A 1 105 ? -6.791 -6.406 -16.480 1.00 91.62 105 LEU A O 1
ATOM 805 N N . ASN A 1 106 ? -4.934 -7.546 -15.976 1.00 94.12 106 ASN A N 1
ATOM 806 C CA . ASN A 1 106 ? -4.286 -7.275 -17.257 1.00 94.12 106 ASN A CA 1
ATOM 807 C C . ASN A 1 106 ? -5.100 -7.824 -18.440 1.00 94.12 106 ASN A C 1
ATOM 809 O O . ASN A 1 106 ? -5.248 -7.133 -19.442 1.00 94.12 106 ASN A O 1
ATOM 813 N N . ILE A 1 107 ? -5.710 -9.007 -18.302 1.00 93.00 107 ILE A N 1
ATOM 814 C CA . ILE A 1 107 ? -6.631 -9.546 -19.317 1.00 93.00 107 ILE A CA 1
ATOM 815 C C . ILE A 1 107 ? -7.844 -8.622 -19.506 1.00 93.00 107 ILE A C 1
ATOM 817 O O . ILE A 1 107 ? -8.213 -8.324 -20.639 1.00 93.00 107 ILE A O 1
ATOM 821 N N . VAL A 1 108 ? -8.454 -8.143 -18.415 1.00 89.38 108 VAL A N 1
ATOM 822 C CA . VAL A 1 108 ? -9.599 -7.211 -18.471 1.00 89.38 108 VAL A CA 1
ATOM 823 C C . VAL A 1 108 ? -9.218 -5.881 -19.129 1.00 89.38 108 VAL A C 1
ATOM 825 O O . VAL A 1 108 ? -10.029 -5.300 -19.844 1.00 89.38 108 VAL A O 1
ATOM 828 N N . LEU A 1 109 ? -7.980 -5.425 -18.933 1.00 90.44 109 LEU A N 1
ATOM 829 C CA . LEU A 1 109 ? -7.425 -4.230 -19.572 1.00 90.44 109 LEU A CA 1
ATOM 830 C C . LEU A 1 109 ? -7.061 -4.441 -21.054 1.00 90.44 109 LEU A C 1
ATOM 832 O O . LEU A 1 109 ? -6.635 -3.494 -21.708 1.00 90.44 109 LEU A O 1
ATOM 836 N N . GLY A 1 110 ? -7.229 -5.653 -21.593 1.00 90.75 110 GLY A N 1
ATOM 837 C CA . GLY A 1 110 ? -6.878 -5.984 -22.976 1.00 90.75 110 GLY A CA 1
ATOM 838 C C . GLY A 1 110 ? -5.375 -6.145 -23.214 1.00 90.75 110 GLY A C 1
ATOM 839 O O . GLY A 1 110 ? -4.938 -6.141 -24.361 1.00 90.75 110 GLY A O 1
ATOM 840 N N . SER A 1 111 ? -4.582 -6.285 -22.151 1.00 90.88 111 SER A N 1
ATOM 841 C CA . SER A 1 111 ? -3.131 -6.431 -22.234 1.00 90.88 111 SER A CA 1
ATOM 842 C C . SER A 1 111 ? -2.702 -7.849 -22.609 1.00 90.88 111 SER A C 1
ATOM 844 O O . SER A 1 111 ? -3.293 -8.845 -22.182 1.00 90.88 111 SER A O 1
ATOM 846 N N . HIS A 1 112 ? -1.597 -7.949 -23.349 1.00 85.38 112 HIS A N 1
ATOM 847 C CA . HIS A 1 112 ? -0.915 -9.213 -23.610 1.00 85.38 112 HIS A CA 1
ATOM 848 C C . HIS A 1 112 ? 0.169 -9.446 -22.550 1.00 85.38 112 HIS A C 1
ATOM 850 O O . HIS A 1 112 ? 1.283 -8.947 -22.657 1.00 85.38 112 HIS A O 1
ATOM 856 N N . GLY A 1 113 ? -0.157 -10.212 -21.508 1.00 89.69 113 GLY A N 1
ATOM 857 C CA . GLY A 1 113 ? 0.752 -10.438 -20.379 1.00 89.69 113 GLY A CA 1
ATOM 858 C C . GLY A 1 113 ? 0.621 -9.361 -19.300 1.00 89.69 113 GLY A C 1
ATOM 859 O O . GLY A 1 113 ? -0.464 -8.833 -19.088 1.00 89.69 113 GLY A O 1
ATOM 860 N N . PHE A 1 114 ? 1.704 -9.069 -18.577 1.00 92.62 114 PHE A N 1
ATOM 861 C CA . PHE A 1 114 ? 1.702 -8.159 -17.422 1.00 92.62 114 PHE A CA 1
ATOM 862 C C . PHE A 1 114 ? 2.182 -6.753 -17.809 1.00 92.62 114 PHE A C 1
ATOM 864 O O . PHE A 1 114 ? 3.271 -6.338 -17.426 1.00 92.62 114 PHE A O 1
ATOM 871 N N . GLN A 1 115 ? 1.374 -6.028 -18.582 1.00 94.62 115 GLN A N 1
ATOM 872 C CA . GLN A 1 115 ? 1.700 -4.667 -19.032 1.00 94.62 115 GLN A CA 1
ATOM 873 C C . GLN A 1 115 ? 1.337 -3.596 -18.001 1.00 94.62 115 GLN A C 1
ATOM 875 O O . GLN A 1 115 ? 1.906 -2.515 -18.006 1.00 94.62 115 GLN A O 1
ATOM 880 N N . HIS A 1 116 ? 0.396 -3.880 -17.105 1.00 94.62 116 HIS A N 1
ATOM 881 C CA . HIS A 1 116 ? -0.061 -2.959 -16.076 1.00 94.62 116 HIS A CA 1
ATOM 882 C C . HIS A 1 116 ? 0.283 -3.488 -14.687 1.00 94.62 116 HIS A C 1
ATOM 884 O O . HIS A 1 116 ? -0.096 -4.605 -14.314 1.00 94.62 116 HIS A O 1
ATOM 890 N N . TYR A 1 117 ? 0.956 -2.650 -13.905 1.00 96.19 117 TYR A N 1
ATOM 891 C CA . TYR A 1 117 ? 1.175 -2.855 -12.485 1.00 96.19 117 TYR A CA 1
ATOM 892 C C . TYR A 1 117 ? 0.066 -2.207 -11.656 1.00 96.19 117 TYR A C 1
ATOM 894 O O . TYR A 1 117 ? -0.430 -1.122 -11.972 1.00 96.19 117 TYR A O 1
ATOM 902 N N . LEU A 1 118 ? -0.313 -2.883 -10.573 1.00 95.62 118 LEU A N 1
ATOM 903 C CA . LEU A 1 118 ? -1.330 -2.418 -9.639 1.00 95.62 118 LEU A CA 1
ATOM 904 C C . LEU A 1 118 ? -0.648 -1.621 -8.524 1.00 95.62 118 LEU A C 1
ATOM 906 O O . LEU A 1 118 ? 0.238 -2.129 -7.840 1.00 95.62 118 LEU A O 1
ATOM 910 N N . GLY A 1 119 ? -1.084 -0.380 -8.328 1.00 95.69 119 GLY A N 1
ATOM 911 C CA . GLY A 1 119 ? -0.789 0.392 -7.125 1.00 95.69 119 GLY A CA 1
ATOM 912 C C . GLY A 1 119 ? -1.596 -0.084 -5.919 1.00 95.69 119 GLY A C 1
ATOM 913 O O . GLY A 1 119 ? -2.496 -0.916 -6.044 1.00 95.69 119 GLY A O 1
ATOM 914 N N . SER A 1 120 ? -1.322 0.498 -4.754 1.00 96.56 120 SER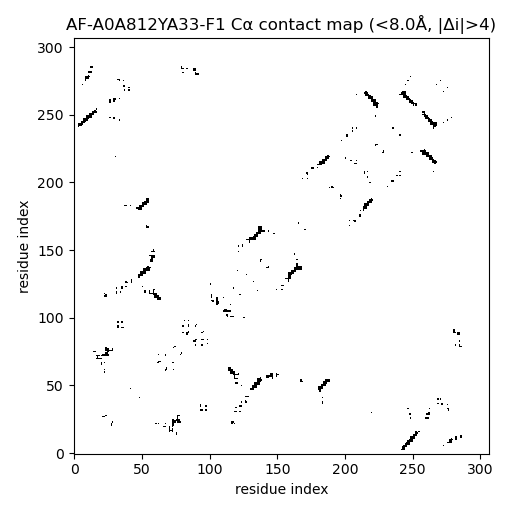 A N 1
ATOM 915 C CA . SER A 1 120 ? -1.988 0.196 -3.478 1.00 96.56 120 SER A CA 1
ATOM 916 C C . SER A 1 120 ? -3.512 0.253 -3.570 1.00 96.56 120 SER A C 1
ATOM 918 O O . SER A 1 120 ? -4.187 -0.670 -3.114 1.00 96.56 120 SER A O 1
ATOM 920 N N . THR A 1 121 ? -4.058 1.275 -4.236 1.00 94.94 121 THR A N 1
ATOM 921 C CA . THR A 1 121 ? -5.501 1.370 -4.488 1.00 94.94 121 THR A CA 1
ATOM 922 C C . THR A 1 121 ? -6.002 0.201 -5.334 1.00 94.94 121 THR A C 1
ATOM 924 O O . THR A 1 121 ? -6.961 -0.463 -4.951 1.00 94.94 121 THR A O 1
ATOM 927 N N . ALA A 1 122 ? -5.367 -0.079 -6.475 1.00 94.62 122 ALA A N 1
ATOM 928 C CA . ALA A 1 122 ? -5.818 -1.147 -7.364 1.00 94.62 122 ALA A CA 1
ATOM 929 C C . ALA A 1 122 ? -5.720 -2.526 -6.704 1.00 94.62 122 ALA A C 1
ATOM 931 O O . ALA A 1 122 ? -6.595 -3.361 -6.936 1.00 94.62 122 ALA A O 1
ATOM 932 N N . TRP A 1 123 ? -4.713 -2.736 -5.849 1.00 95.19 123 TRP A N 1
ATOM 933 C CA . TRP A 1 123 ? -4.640 -3.900 -4.976 1.00 95.19 123 TRP A CA 1
ATOM 934 C C . TRP A 1 123 ? -5.812 -3.940 -4.009 1.00 95.19 123 TRP A C 1
ATOM 936 O O . TRP A 1 123 ? -6.552 -4.913 -4.040 1.00 95.19 123 TRP A O 1
ATOM 946 N N . ALA A 1 124 ? -6.039 -2.894 -3.212 1.00 95.19 124 ALA A N 1
ATOM 947 C CA . ALA A 1 124 ? -7.139 -2.854 -2.250 1.00 95.19 124 ALA A CA 1
ATOM 948 C C . ALA A 1 124 ? -8.491 -3.200 -2.880 1.00 95.19 124 ALA A C 1
ATOM 950 O O . ALA A 1 124 ? -9.219 -4.036 -2.346 1.00 95.19 124 ALA A O 1
ATOM 951 N N . LEU A 1 125 ? -8.782 -2.658 -4.064 1.00 92.56 125 LEU A N 1
ATOM 952 C CA . LEU A 1 125 ? -10.023 -2.934 -4.789 1.00 92.56 125 LEU A CA 1
ATOM 953 C C . LEU A 1 125 ? -10.230 -4.412 -5.168 1.00 92.56 125 LEU A C 1
ATOM 955 O O . LEU A 1 125 ? -11.364 -4.796 -5.429 1.00 92.56 125 LEU A O 1
ATOM 959 N N . GLN A 1 126 ? -9.189 -5.253 -5.183 1.00 91.12 126 GLN A N 1
ATOM 960 C CA . GLN A 1 126 ? -9.355 -6.699 -5.400 1.00 91.12 126 GLN A CA 1
ATOM 961 C C . GLN A 1 126 ? -9.871 -7.445 -4.156 1.00 91.12 126 GLN A C 1
ATOM 963 O O . GLN A 1 126 ? -10.369 -8.560 -4.298 1.00 91.12 126 GLN A O 1
ATOM 968 N N . TRP A 1 127 ? -9.745 -6.863 -2.955 1.00 91.69 127 TRP A N 1
ATOM 969 C CA . TRP A 1 127 ? -10.154 -7.485 -1.683 1.00 91.69 127 TRP A CA 1
ATOM 970 C C . TRP A 1 127 ? -11.315 -6.779 -0.982 1.00 91.69 127 TRP A C 1
ATOM 972 O O . TRP A 1 127 ? -11.923 -7.377 -0.095 1.00 91.69 127 TRP A O 1
ATOM 982 N N . LEU A 1 128 ? -11.636 -5.535 -1.349 1.00 92.44 128 LEU A N 1
ATOM 983 C CA . LEU A 1 128 ? -12.815 -4.860 -0.810 1.00 92.44 128 LEU A CA 1
ATOM 984 C C . LEU A 1 128 ? -14.100 -5.562 -1.256 1.00 92.44 128 LEU A C 1
ATOM 986 O O . LEU A 1 128 ? -14.265 -5.936 -2.417 1.00 92.44 128 LEU A O 1
ATOM 990 N N . ARG A 1 129 ? -15.028 -5.713 -0.313 1.00 91.81 129 ARG A N 1
ATOM 991 C CA . ARG A 1 129 ? -16.363 -6.279 -0.526 1.00 91.81 129 ARG A CA 1
ATOM 992 C C . ARG A 1 129 ? -17.384 -5.147 -0.630 1.00 91.81 129 ARG A C 1
ATOM 994 O O . ARG A 1 129 ? -17.087 -3.994 -0.330 1.00 91.81 129 ARG A O 1
ATOM 1001 N N . CYS A 1 130 ? -18.619 -5.473 -1.002 1.00 90.88 130 CYS A N 1
ATOM 1002 C CA . CYS A 1 130 ? -19.667 -4.471 -1.220 1.00 90.88 130 CYS A CA 1
ATOM 1003 C C . CYS A 1 130 ? -20.036 -3.655 0.033 1.00 90.88 130 CYS A C 1
ATOM 1005 O O . CYS A 1 130 ? -20.513 -2.530 -0.096 1.00 90.88 130 CYS A O 1
ATOM 1007 N N . GLN A 1 131 ? -19.822 -4.204 1.234 1.00 90.50 131 GLN A N 1
ATOM 1008 C CA . GLN A 1 131 ? -20.034 -3.503 2.504 1.00 90.50 131 GLN A CA 1
ATOM 1009 C C . GLN A 1 131 ? -18.831 -2.672 2.975 1.00 90.50 131 GLN A C 1
ATOM 1011 O O . GLN A 1 131 ? -18.951 -1.944 3.961 1.00 90.50 131 GLN A O 1
ATOM 1016 N N . ASP A 1 132 ? -17.672 -2.822 2.332 1.00 92.69 132 ASP A N 1
ATOM 1017 C CA . ASP A 1 132 ? -16.455 -2.109 2.706 1.00 92.69 132 ASP A CA 1
ATOM 1018 C C . ASP A 1 132 ? -16.396 -0.738 2.010 1.00 92.69 132 ASP A C 1
ATOM 1020 O O . ASP A 1 132 ? -17.076 -0.473 1.014 1.00 92.69 132 ASP A O 1
ATOM 1024 N N . GLN A 1 133 ? -15.570 0.156 2.552 1.00 92.69 133 GLN A N 1
ATOM 1025 C CA . GLN A 1 133 ? -15.393 1.513 2.030 1.00 92.69 133 GLN A CA 1
ATOM 1026 C C . GLN A 1 133 ? -13.927 1.779 1.695 1.00 92.69 133 GLN A C 1
ATOM 1028 O O . GLN A 1 133 ? -13.030 1.236 2.344 1.00 92.69 133 GLN A O 1
ATOM 1033 N N . ALA A 1 134 ? -13.678 2.675 0.741 1.00 93.94 134 ALA A N 1
ATOM 1034 C CA . ALA A 1 134 ? -12.344 3.190 0.455 1.00 93.94 134 ALA A CA 1
ATOM 1035 C C . ALA A 1 134 ? -12.316 4.718 0.525 1.00 93.94 134 ALA A C 1
ATOM 1037 O O . ALA A 1 134 ? -13.142 5.394 -0.087 1.00 93.94 134 ALA A O 1
ATOM 1038 N N . MET A 1 135 ? -11.330 5.269 1.228 1.00 94.88 135 MET A N 1
ATOM 1039 C CA . MET A 1 135 ? -10.999 6.692 1.190 1.00 94.88 135 MET A CA 1
ATOM 1040 C C . MET A 1 135 ? -9.602 6.849 0.606 1.00 94.88 135 MET A C 1
ATOM 1042 O O . MET A 1 135 ? -8.621 6.411 1.201 1.00 94.88 135 MET A O 1
ATOM 1046 N N . LEU A 1 136 ? -9.522 7.457 -0.567 1.00 96.25 136 LEU A N 1
ATOM 1047 C CA . LEU A 1 136 ? -8.302 7.573 -1.352 1.00 96.25 136 LEU A CA 1
ATOM 1048 C C . LEU A 1 136 ? -7.904 9.041 -1.404 1.00 96.25 136 LEU A C 1
ATOM 1050 O O . LEU A 1 136 ? -8.702 9.871 -1.838 1.00 96.25 136 LEU A O 1
ATOM 1054 N N . PHE A 1 137 ? -6.697 9.366 -0.962 1.00 96.56 137 PHE A N 1
ATOM 1055 C CA . PHE A 1 137 ? -6.180 10.728 -0.954 1.00 96.56 137 PHE A CA 1
ATOM 1056 C C . PHE A 1 137 ? -5.008 10.850 -1.919 1.00 96.56 137 PHE A C 1
ATOM 1058 O O . PHE A 1 137 ? -4.077 10.053 -1.869 1.00 96.56 137 PHE A O 1
ATOM 1065 N N . GLU A 1 138 ? -5.039 11.865 -2.777 1.00 94.31 138 GLU A N 1
ATOM 1066 C CA . GLU A 1 138 ? -3.933 12.183 -3.679 1.00 94.31 138 GLU A CA 1
ATOM 1067 C C . GLU A 1 138 ? -3.797 13.700 -3.835 1.00 94.31 138 GLU A C 1
ATOM 1069 O O . GLU A 1 138 ? -4.744 14.383 -4.219 1.00 94.31 138 GLU A O 1
ATOM 1074 N N . LEU A 1 139 ? -2.621 14.250 -3.536 1.00 92.06 139 LEU A N 1
ATOM 1075 C CA . LEU A 1 139 ? -2.400 15.697 -3.562 1.00 92.06 139 LEU A CA 1
ATOM 1076 C C . LEU A 1 139 ? -2.150 16.216 -4.987 1.00 92.06 139 LEU A C 1
ATOM 1078 O O . LEU A 1 139 ? -2.594 17.310 -5.343 1.00 92.06 139 LEU A O 1
ATOM 1082 N N . SER A 1 140 ? -1.440 15.444 -5.811 1.00 90.62 140 SER A N 1
ATOM 1083 C CA . SER A 1 140 ? -1.099 15.809 -7.183 1.00 90.62 140 SER A CA 1
ATOM 1084 C C . SER A 1 140 ? -2.331 15.756 -8.080 1.00 90.62 140 SER A C 1
ATOM 1086 O O . SER A 1 140 ? -2.958 14.713 -8.254 1.00 90.62 140 SER A O 1
ATOM 1088 N N . ALA A 1 141 ? -2.654 16.878 -8.727 1.00 92.50 141 ALA A N 1
ATOM 1089 C CA . ALA A 1 141 ? -3.787 16.951 -9.650 1.00 92.50 141 ALA A CA 1
ATOM 1090 C C . ALA A 1 141 ? -3.674 15.953 -10.816 1.00 92.50 141 ALA A C 1
ATOM 1092 O O . ALA A 1 141 ? -4.684 15.385 -11.232 1.00 92.50 141 ALA A O 1
ATOM 1093 N N . GLY A 1 142 ? -2.453 15.728 -11.319 1.00 91.50 142 GLY A N 1
ATOM 1094 C CA . GLY A 1 142 ? -2.187 14.766 -12.390 1.00 91.50 142 GLY A CA 1
ATOM 1095 C C . GLY A 1 142 ? -2.436 13.331 -11.933 1.00 91.50 142 GLY 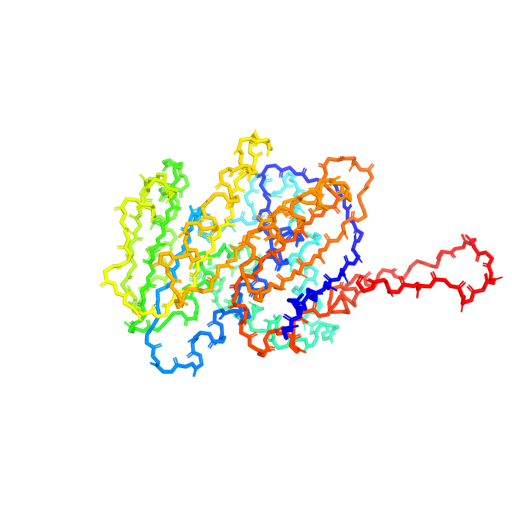A C 1
ATOM 1096 O O . GLY A 1 142 ? -3.266 12.641 -12.519 1.00 91.50 142 GLY A O 1
ATOM 1097 N N . ALA A 1 143 ? -1.814 12.924 -10.822 1.00 91.25 143 ALA A N 1
ATOM 1098 C CA . ALA A 1 143 ? -1.993 11.578 -10.277 1.00 91.25 143 ALA A CA 1
ATOM 1099 C C . ALA A 1 143 ? -3.452 11.321 -9.864 1.00 91.25 143 ALA A C 1
ATOM 1101 O O . ALA A 1 143 ? -3.992 10.258 -10.153 1.00 91.25 143 ALA A O 1
ATOM 1102 N N . ALA A 1 144 ? -4.142 12.316 -9.295 1.00 93.00 144 ALA A N 1
ATOM 1103 C CA . ALA A 1 144 ? -5.564 12.211 -8.983 1.00 93.00 144 ALA A CA 1
ATOM 1104 C C . ALA A 1 144 ? -6.431 12.047 -10.245 1.00 93.00 144 ALA A C 1
ATOM 1106 O O . ALA A 1 144 ? -7.443 11.347 -10.212 1.00 93.00 144 ALA A O 1
ATOM 1107 N N . ALA A 1 145 ? -6.076 12.684 -11.366 1.00 94.12 145 ALA A N 1
ATOM 1108 C CA . ALA A 1 145 ? -6.768 12.485 -12.639 1.00 94.12 145 ALA A CA 1
ATOM 1109 C C . ALA A 1 145 ? -6.543 11.070 -13.198 1.00 94.12 145 ALA A C 1
ATOM 1111 O O . ALA A 1 145 ? -7.503 10.434 -13.639 1.00 94.12 145 ALA A O 1
ATOM 1112 N N . ASP A 1 146 ? -5.316 10.555 -13.116 1.00 93.62 146 ASP A N 1
ATOM 1113 C CA . ASP A 1 146 ? -5.006 9.176 -13.500 1.00 93.62 146 ASP A CA 1
ATOM 1114 C C . ASP A 1 146 ? -5.731 8.169 -12.605 1.00 93.62 146 ASP A C 1
ATOM 1116 O O . ASP A 1 146 ? -6.327 7.218 -13.108 1.00 93.62 146 ASP A O 1
ATOM 1120 N N . LEU A 1 147 ? -5.809 8.438 -11.301 1.00 94.69 147 LEU A N 1
ATOM 1121 C CA . LEU A 1 147 ? -6.564 7.626 -10.357 1.00 94.69 147 LEU A CA 1
ATOM 1122 C C . LEU A 1 147 ? -8.055 7.588 -10.695 1.00 94.69 147 LEU A C 1
ATOM 1124 O O . LEU A 1 147 ? -8.637 6.508 -10.714 1.00 94.69 147 LEU A O 1
ATOM 1128 N N . ARG A 1 148 ? -8.681 8.726 -11.035 1.00 94.69 148 ARG A N 1
ATOM 1129 C CA . ARG A 1 148 ? -10.085 8.749 -11.506 1.00 94.69 148 ARG A CA 1
ATOM 1130 C C . ARG A 1 148 ? -10.282 7.846 -12.721 1.00 94.69 148 ARG A C 1
ATOM 1132 O O . ARG A 1 148 ? -11.264 7.105 -12.773 1.00 94.69 148 ARG A O 1
ATOM 1139 N N . ARG A 1 149 ? -9.348 7.882 -13.678 1.00 92.56 149 ARG A N 1
ATOM 1140 C CA . ARG A 1 149 ? -9.385 7.019 -14.865 1.00 92.56 149 ARG A CA 1
ATOM 1141 C C . ARG A 1 149 ? -9.258 5.548 -14.469 1.00 92.56 149 ARG A C 1
ATOM 1143 O O . ARG A 1 149 ? -10.111 4.752 -14.848 1.00 92.56 149 ARG A O 1
ATOM 1150 N N . SER A 1 150 ? -8.275 5.208 -13.641 1.00 92.19 150 SER A N 1
ATOM 1151 C CA . SER A 1 150 ? -8.084 3.856 -13.106 1.00 92.19 150 SER A CA 1
ATOM 1152 C C . SER A 1 150 ? -9.337 3.338 -12.395 1.00 92.19 150 SER A C 1
ATOM 1154 O O . SER A 1 150 ? -9.784 2.226 -12.664 1.00 92.19 150 SER A O 1
ATOM 1156 N N . LEU A 1 151 ? -9.968 4.153 -11.544 1.00 91.94 151 LEU A N 1
ATOM 1157 C CA . LEU A 1 151 ? -11.195 3.787 -10.833 1.00 91.94 151 LEU A CA 1
ATOM 1158 C C . LEU A 1 151 ? -12.355 3.492 -11.789 1.00 91.94 151 LEU A C 1
ATOM 1160 O O . LEU A 1 151 ? -13.080 2.526 -11.563 1.00 91.94 151 LEU A O 1
ATOM 1164 N N . SER A 1 152 ? -12.505 4.246 -12.882 1.00 88.44 152 SER A N 1
ATOM 1165 C CA . SER A 1 152 ? -13.560 3.969 -13.870 1.00 88.44 152 SER A CA 1
ATOM 1166 C C . SER A 1 152 ? -13.424 2.584 -14.517 1.00 88.44 152 SER A C 1
ATOM 1168 O O . SER A 1 152 ? -14.427 1.960 -14.851 1.00 88.44 152 SER A O 1
ATOM 1170 N N . THR A 1 153 ? -12.197 2.069 -14.608 1.00 84.81 153 THR A N 1
ATOM 1171 C CA . THR A 1 153 ? -11.904 0.738 -15.149 1.00 84.81 153 THR A CA 1
ATOM 1172 C C . THR A 1 153 ? -12.014 -0.366 -14.094 1.00 84.81 153 THR A C 1
ATOM 1174 O O . THR A 1 153 ? -12.408 -1.488 -14.399 1.00 84.81 153 THR A O 1
ATOM 1177 N N . LEU A 1 154 ? -11.667 -0.061 -12.841 1.00 83.38 154 LEU A N 1
ATOM 1178 C CA . LEU A 1 154 ? -11.550 -1.047 -11.760 1.00 83.38 154 LEU A CA 1
ATOM 1179 C C . LEU A 1 154 ? -12.860 -1.341 -11.021 1.00 83.38 154 LEU A C 1
ATOM 1181 O O . LEU A 1 154 ? -12.992 -2.401 -10.415 1.00 83.38 154 LEU A O 1
ATOM 1185 N N . THR A 1 155 ? -13.819 -0.416 -11.027 1.00 71.19 155 THR A N 1
ATOM 1186 C CA . THR A 1 155 ? -14.925 -0.403 -10.048 1.00 71.19 155 THR A CA 1
ATOM 1187 C C . THR A 1 155 ? -16.257 -0.945 -10.574 1.00 71.19 155 THR A C 1
ATOM 1189 O O . THR A 1 155 ? -17.314 -0.624 -10.036 1.00 71.19 155 THR A O 1
ATOM 1192 N N . ALA A 1 156 ? -16.231 -1.825 -11.583 1.00 58.22 156 ALA A N 1
ATOM 1193 C CA . ALA A 1 156 ? -17.437 -2.395 -12.206 1.00 58.22 156 ALA A CA 1
ATOM 1194 C C . ALA A 1 156 ? -18.393 -3.135 -11.232 1.00 58.22 156 ALA A C 1
ATOM 1196 O O . ALA A 1 156 ? -19.533 -3.417 -11.593 1.00 58.22 156 ALA A O 1
ATOM 1197 N N . SER A 1 157 ? -17.970 -3.418 -9.994 1.00 53.31 157 SER A N 1
ATOM 1198 C CA . SER A 1 157 ? -18.783 -4.018 -8.928 1.00 53.31 157 SER A CA 1
ATOM 1199 C C . SER A 1 157 ? -18.517 -3.342 -7.569 1.00 53.31 157 SER A C 1
ATOM 1201 O O . SER A 1 157 ? -17.714 -3.810 -6.771 1.00 53.31 157 SER A O 1
ATOM 1203 N N . VAL A 1 158 ? -19.178 -2.197 -7.392 1.00 57.72 158 VAL A N 1
ATOM 1204 C CA . VAL A 1 158 ? -19.414 -1.330 -6.215 1.00 57.72 158 VAL A CA 1
ATOM 1205 C C . VAL A 1 158 ? -18.753 -1.697 -4.868 1.00 57.72 158 VAL A C 1
ATOM 1207 O O . VAL A 1 158 ? -19.175 -2.623 -4.176 1.00 57.72 158 VAL A O 1
ATOM 1210 N N . ALA A 1 159 ? -17.845 -0.811 -4.446 1.00 66.94 159 ALA A N 1
ATOM 1211 C CA . ALA A 1 159 ? -17.562 -0.427 -3.060 1.00 66.94 159 ALA A CA 1
ATOM 1212 C C . ALA A 1 159 ? -17.840 1.091 -2.920 1.00 66.94 159 ALA A C 1
ATOM 1214 O O . ALA A 1 159 ? -17.798 1.809 -3.924 1.00 66.94 159 ALA A O 1
ATOM 1215 N N . ASP A 1 160 ? -18.123 1.604 -1.716 1.00 87.25 160 ASP A N 1
ATOM 1216 C CA . ASP A 1 160 ? -18.231 3.060 -1.482 1.00 87.25 160 ASP A CA 1
ATOM 1217 C C . ASP A 1 160 ? -16.821 3.671 -1.482 1.00 87.25 160 ASP A C 1
ATOM 1219 O O . ASP A 1 160 ? -16.112 3.662 -0.472 1.00 87.25 160 ASP A O 1
ATOM 1223 N N . ILE A 1 161 ? -16.391 4.124 -2.662 1.00 91.44 161 ILE A N 1
ATOM 1224 C CA . ILE A 1 161 ? -15.052 4.657 -2.917 1.00 91.44 161 ILE A CA 1
ATOM 1225 C C . ILE A 1 161 ? -15.132 6.175 -3.028 1.00 91.44 161 ILE A C 1
ATOM 1227 O O . ILE A 1 161 ? -15.793 6.721 -3.913 1.00 91.44 161 ILE A O 1
ATOM 1231 N N . LYS A 1 162 ? -14.390 6.864 -2.163 1.00 93.25 162 LYS A N 1
ATOM 1232 C CA . LYS A 1 162 ? -14.274 8.321 -2.152 1.00 93.25 162 LYS A CA 1
ATOM 1233 C C . LYS A 1 162 ? -12.849 8.719 -2.485 1.00 93.25 162 LYS A C 1
ATOM 1235 O O . LYS A 1 162 ? -11.919 8.354 -1.772 1.00 93.25 162 LYS A O 1
ATOM 1240 N N . LEU A 1 163 ? -12.699 9.486 -3.559 1.00 94.69 163 LEU A N 1
ATOM 1241 C CA . LEU A 1 163 ? -11.434 10.091 -3.952 1.00 94.69 163 LEU A CA 1
ATOM 1242 C C . LEU A 1 163 ? -11.394 11.556 -3.514 1.00 94.69 163 LEU A C 1
ATOM 1244 O O . LEU A 1 163 ? -12.236 12.357 -3.922 1.00 94.69 163 LEU A O 1
ATOM 1248 N N . PHE A 1 164 ? -10.365 11.907 -2.754 1.00 96.06 164 PHE A N 1
ATOM 1249 C CA . PHE A 1 164 ? -10.081 13.251 -2.281 1.00 96.06 164 PHE A CA 1
ATOM 1250 C C . PHE A 1 164 ? -8.785 13.743 -2.915 1.00 96.06 164 PHE A C 1
ATOM 1252 O O . PHE A 1 164 ? -7.710 13.200 -2.667 1.00 96.06 164 PHE A O 1
ATOM 1259 N N . GLN A 1 165 ? -8.879 14.798 -3.722 1.00 96.06 165 GLN A N 1
ATOM 1260 C CA . GLN A 1 165 ? -7.691 15.481 -4.216 1.00 96.06 165 GLN A CA 1
ATOM 1261 C C . GLN A 1 165 ? -7.220 16.503 -3.169 1.00 96.06 165 GLN A C 1
ATOM 1263 O O . GLN A 1 165 ? -7.556 17.684 -3.265 1.00 96.06 165 GLN A O 1
ATOM 1268 N N . ALA A 1 166 ? -6.553 16.035 -2.114 1.00 93.94 166 ALA A N 1
ATOM 1269 C CA . ALA A 1 166 ? -6.265 16.823 -0.916 1.00 93.94 166 ALA A CA 1
ATOM 1270 C C . ALA A 1 166 ? -5.033 16.308 -0.156 1.00 93.94 166 ALA A C 1
ATOM 1272 O O . ALA A 1 166 ? -4.563 15.193 -0.381 1.00 93.94 166 ALA A O 1
ATOM 1273 N N . ASN A 1 167 ? -4.542 17.115 0.790 1.00 92.38 167 ASN A N 1
ATOM 1274 C CA . ASN A 1 167 ? -3.521 16.693 1.745 1.00 92.38 167 ASN A CA 1
ATOM 1275 C C . ASN A 1 167 ? -4.140 15.739 2.778 1.00 92.38 167 ASN A C 1
ATOM 1277 O O . ASN A 1 167 ? -4.924 16.158 3.632 1.00 92.38 167 ASN A O 1
ATOM 1281 N N . SER A 1 168 ? -3.761 14.464 2.719 1.00 92.69 168 SER A N 1
ATOM 1282 C CA . SER A 1 168 ? -4.293 13.429 3.607 1.00 92.69 168 SER A CA 1
ATOM 1283 C C . SER A 1 168 ? -4.020 13.700 5.083 1.00 92.69 168 SER A C 1
ATOM 1285 O O . SER A 1 168 ? -4.868 13.390 5.914 1.00 92.69 168 SER A O 1
ATOM 1287 N N . TYR A 1 169 ? -2.889 14.308 5.446 1.00 91.31 169 TYR A N 1
ATOM 1288 C CA . TYR A 1 169 ? -2.549 14.537 6.854 1.00 91.31 169 TYR A CA 1
ATOM 1289 C C . TYR A 1 169 ? -3.482 15.567 7.480 1.00 91.31 169 TYR A C 1
ATOM 1291 O O . TYR A 1 169 ? -3.977 15.359 8.585 1.00 91.31 169 TYR A O 1
ATOM 1299 N N . GLU A 1 170 ? -3.778 16.645 6.755 1.00 91.12 170 GLU A N 1
ATOM 1300 C CA . GLU A 1 170 ? -4.751 17.638 7.206 1.00 91.12 170 GLU A CA 1
ATOM 1301 C C . GLU A 1 170 ? -6.152 17.035 7.304 1.00 91.12 170 GLU A C 1
ATOM 1303 O O . GLU A 1 170 ? -6.819 17.197 8.326 1.00 91.12 170 GLU A O 1
ATOM 1308 N N . GLU A 1 171 ? -6.585 16.299 6.280 1.00 92.25 171 GLU A N 1
ATOM 1309 C CA . GLU A 1 171 ? -7.925 15.714 6.236 1.00 92.25 171 GLU A CA 1
ATOM 1310 C C . GLU A 1 171 ? -8.141 14.647 7.314 1.00 92.25 171 GLU A C 1
ATOM 1312 O O . GLU A 1 171 ? -9.189 14.628 7.962 1.00 92.25 171 GLU A O 1
ATOM 1317 N N . LEU A 1 172 ? -7.149 13.786 7.557 1.00 90.19 172 LEU A N 1
ATOM 1318 C CA . LEU A 1 172 ? -7.236 12.718 8.553 1.00 90.19 172 LEU A CA 1
ATOM 1319 C C . LEU A 1 172 ? -7.200 13.239 9.995 1.00 90.19 172 LEU A C 1
ATOM 1321 O O . LEU A 1 172 ? -7.771 12.585 10.872 1.00 90.19 172 LEU A O 1
ATOM 1325 N N . VAL A 1 173 ? -6.563 14.393 10.236 1.00 88.38 173 VAL A N 1
ATOM 1326 C CA . VAL A 1 173 ? -6.567 15.086 11.538 1.00 88.38 173 VAL A CA 1
ATOM 1327 C C . VAL A 1 173 ? -7.857 15.881 11.742 1.00 88.38 173 VAL A C 1
ATOM 1329 O O . VAL A 1 173 ? -8.417 15.855 12.836 1.00 88.38 173 VAL A O 1
ATOM 1332 N N . ARG A 1 174 ? -8.341 16.588 10.710 1.00 86.50 174 ARG A N 1
ATOM 1333 C CA . ARG A 1 174 ? -9.567 17.404 10.791 1.00 86.50 174 ARG A CA 1
ATOM 1334 C C . ARG A 1 174 ? -10.828 16.562 10.917 1.00 86.50 174 ARG A C 1
ATOM 1336 O O . ARG A 1 174 ? -11.767 16.988 11.581 1.00 86.50 174 ARG A O 1
ATOM 1343 N N . ASN A 1 175 ? -10.842 15.389 10.290 1.00 74.12 175 ASN A N 1
ATOM 1344 C CA . ASN A 1 175 ? -11.985 14.489 10.280 1.00 74.12 175 ASN A CA 1
ATOM 1345 C C . ASN A 1 175 ? -11.667 13.243 11.120 1.00 74.12 175 ASN A C 1
ATOM 1347 O O . ASN A 1 175 ? -11.264 12.207 10.570 1.00 74.12 175 ASN A O 1
ATOM 1351 N N . PRO A 1 176 ? -11.833 13.309 12.457 1.00 65.69 176 PRO A N 1
ATOM 1352 C CA . PRO A 1 176 ? -11.800 12.104 13.271 1.00 65.69 176 PRO A CA 1
ATOM 1353 C C . PRO A 1 176 ? -12.896 11.146 12.777 1.00 65.69 176 PRO A C 1
ATOM 1355 O O . PRO A 1 176 ? -13.949 11.596 12.308 1.00 65.69 176 PRO A O 1
ATOM 1358 N N . PRO A 1 177 ? -12.667 9.824 12.814 1.00 63.41 177 PRO A N 1
ATOM 1359 C CA . PRO A 1 177 ? -13.607 8.888 12.224 1.00 63.41 177 PRO A CA 1
ATOM 1360 C C . PRO A 1 177 ? -14.958 8.988 12.935 1.00 63.41 177 PRO A C 1
ATOM 1362 O O . PRO A 1 177 ? -15.054 8.835 14.149 1.00 63.41 177 PRO A O 1
ATOM 1365 N N . VAL A 1 178 ? -16.019 9.180 12.152 1.00 56.28 178 VAL A N 1
ATOM 1366 C CA . VAL A 1 178 ? -17.406 9.148 12.646 1.00 56.28 178 VAL A CA 1
ATOM 1367 C C . VAL A 1 178 ? -17.800 7.725 13.080 1.00 56.28 178 VAL A C 1
ATOM 1369 O O . VAL A 1 178 ? -18.782 7.531 13.790 1.00 56.28 178 VAL A O 1
ATOM 1372 N N . CYS A 1 179 ? -17.024 6.709 12.679 1.00 58.75 179 CYS A N 1
ATOM 1373 C CA . CYS A 1 179 ? -17.346 5.305 12.883 1.00 58.75 179 CYS A CA 1
ATOM 1374 C C . CYS A 1 179 ? -16.270 4.545 13.675 1.00 58.75 179 CYS A C 1
ATOM 1376 O O . CYS A 1 179 ? -15.097 4.543 13.308 1.00 58.75 179 CYS A O 1
ATOM 1378 N N . HIS A 1 180 ? -16.685 3.782 14.693 1.00 65.88 180 HIS A N 1
ATOM 1379 C CA . HIS A 1 180 ? -15.855 2.777 15.376 1.00 65.88 180 HIS A CA 1
ATOM 1380 C C . HIS A 1 180 ? -15.721 1.467 14.569 1.00 65.88 180 HIS A C 1
ATOM 1382 O O . HIS A 1 180 ? -15.684 0.375 15.153 1.00 65.88 180 HIS A O 1
ATOM 1388 N N . GLN A 1 181 ? -15.713 1.550 13.239 1.00 81.69 181 GLN A N 1
ATOM 1389 C CA . GLN A 1 181 ? -15.448 0.422 12.348 1.00 81.69 181 GLN A CA 1
ATOM 1390 C C . GLN A 1 181 ? -13.946 0.140 12.268 1.00 81.69 181 GLN A C 1
ATOM 1392 O O . GLN A 1 181 ? -13.110 0.959 12.653 1.00 81.69 181 GLN A O 1
ATOM 1397 N N . ARG A 1 182 ? -13.611 -1.068 11.816 1.00 93.00 182 ARG A N 1
ATOM 1398 C CA . ARG A 1 182 ? -12.225 -1.467 11.562 1.00 93.00 182 ARG A CA 1
ATOM 1399 C C . ARG A 1 182 ? -11.669 -0.609 10.429 1.00 93.00 182 ARG A C 1
ATOM 1401 O O . ARG A 1 182 ? -12.388 -0.314 9.475 1.00 93.00 182 ARG A O 1
ATOM 1408 N N . GLN A 1 183 ? -10.403 -0.218 10.528 1.00 94.56 183 GLN A N 1
ATOM 1409 C CA . GLN A 1 183 ? -9.744 0.558 9.479 1.00 94.56 183 GLN A CA 1
ATOM 1410 C C . GLN A 1 183 ? -8.373 -0.022 9.168 1.00 94.56 183 GLN A C 1
ATOM 1412 O O . GLN A 1 183 ? -7.642 -0.398 10.082 1.00 94.56 183 GLN A O 1
ATOM 1417 N N . LEU A 1 184 ? -8.032 -0.048 7.886 1.00 97.06 184 LEU A N 1
ATOM 1418 C CA . LEU A 1 184 ? -6.682 -0.309 7.408 1.00 97.06 184 LEU A CA 1
ATOM 1419 C C . LEU A 1 184 ? -6.182 0.971 6.741 1.00 97.06 184 LEU A C 1
ATOM 1421 O O . LEU A 1 184 ? -6.724 1.370 5.714 1.00 97.06 184 LEU A O 1
ATOM 1425 N N . ILE A 1 185 ? -5.193 1.630 7.345 1.00 96.88 185 ILE A N 1
ATOM 1426 C CA . ILE A 1 185 ? -4.673 2.917 6.867 1.00 96.88 185 ILE A CA 1
ATOM 1427 C C . ILE A 1 185 ? -3.250 2.725 6.357 1.00 96.88 185 ILE A C 1
ATOM 1429 O O . ILE A 1 185 ? -2.365 2.375 7.136 1.00 96.88 185 ILE A O 1
ATOM 1433 N N . LEU A 1 186 ? -3.033 2.985 5.070 1.00 98.25 186 LEU A N 1
ATOM 1434 C CA . LEU A 1 186 ? -1.721 2.994 4.438 1.00 98.25 186 LEU A CA 1
ATOM 1435 C C . LEU A 1 186 ? -1.200 4.432 4.320 1.00 98.25 186 LEU A C 1
ATOM 1437 O O . LEU A 1 186 ? -1.868 5.311 3.776 1.00 98.25 186 LEU A O 1
ATOM 1441 N N . LEU A 1 187 ? 0.014 4.653 4.813 1.00 96.50 187 LEU A N 1
ATOM 1442 C CA . LEU A 1 187 ? 0.781 5.884 4.677 1.00 96.50 187 LEU A CA 1
ATOM 1443 C C . LEU A 1 187 ? 2.011 5.575 3.815 1.00 96.50 187 LEU A C 1
ATOM 1445 O O . LEU A 1 187 ? 2.947 4.933 4.286 1.00 96.50 187 LEU A O 1
ATOM 1449 N N . ASP A 1 188 ? 2.006 6.034 2.565 1.00 94.00 188 ASP A N 1
ATOM 1450 C CA . ASP A 1 188 ? 3.125 5.884 1.623 1.00 94.00 188 ASP A CA 1
ATOM 1451 C C . ASP A 1 188 ? 3.595 7.242 1.062 1.00 94.00 188 ASP A C 1
ATOM 1453 O O . ASP A 1 188 ? 3.354 7.566 -0.100 1.00 94.00 188 ASP A O 1
ATOM 1457 N N . PRO A 1 189 ? 4.173 8.119 1.903 1.00 89.69 189 PRO A N 1
ATOM 1458 C CA . PRO A 1 189 ? 4.546 9.460 1.468 1.00 89.69 189 PRO A CA 1
ATOM 1459 C C . PRO A 1 189 ? 5.738 9.442 0.492 1.00 89.69 189 PRO A C 1
ATOM 1461 O O . PRO A 1 189 ? 6.576 8.548 0.566 1.00 89.69 189 PRO A O 1
ATOM 1464 N N . PRO A 1 190 ? 5.909 10.475 -0.357 1.00 78.38 190 PRO A N 1
ATOM 1465 C CA . PRO A 1 190 ? 6.999 10.539 -1.342 1.00 78.38 190 PRO A CA 1
ATOM 1466 C C . PRO A 1 190 ? 8.392 10.868 -0.757 1.00 78.38 190 PRO A C 1
ATOM 1468 O O . PRO A 1 190 ? 9.399 10.709 -1.438 1.00 78.38 190 PRO A O 1
ATOM 1471 N N . TYR A 1 191 ? 8.486 11.323 0.502 1.00 75.94 191 TYR A N 1
ATOM 1472 C CA . TYR A 1 191 ? 9.740 11.683 1.202 1.00 75.94 191 TYR A CA 1
ATOM 1473 C C . TYR A 1 191 ? 10.605 12.803 0.569 1.00 75.94 191 TYR A C 1
ATOM 1475 O O . TYR A 1 191 ? 11.770 12.949 0.945 1.00 75.94 191 TYR A O 1
ATOM 1483 N N . ASP A 1 192 ? 10.040 13.678 -0.277 1.00 63.97 192 ASP A N 1
ATOM 1484 C CA . ASP A 1 192 ? 10.756 14.767 -0.986 1.00 63.97 192 ASP A CA 1
ATOM 1485 C C . ASP A 1 192 ? 11.538 15.749 -0.079 1.00 63.97 192 ASP A C 1
ATOM 1487 O O . ASP A 1 192 ? 12.446 16.448 -0.527 1.00 63.97 192 ASP A O 1
ATOM 1491 N N . SER A 1 193 ? 11.239 15.784 1.226 1.00 61.81 193 SER A N 1
ATOM 1492 C CA . SER A 1 193 ? 12.122 16.367 2.247 1.00 61.81 193 SER A CA 1
ATOM 1493 C C . SER A 1 193 ? 12.213 15.454 3.475 1.00 61.81 193 SER A C 1
ATOM 1495 O O . SER A 1 193 ? 11.374 15.494 4.377 1.00 61.81 193 SER A O 1
ATOM 1497 N N . ALA A 1 194 ? 13.257 14.620 3.520 1.00 55.59 194 ALA A N 1
ATOM 1498 C CA . ALA A 1 194 ? 13.401 13.537 4.499 1.00 55.59 194 ALA A CA 1
ATOM 1499 C C . ALA A 1 194 ? 13.166 13.963 5.964 1.00 55.59 194 ALA A C 1
ATOM 1501 O O . ALA A 1 194 ? 12.530 13.230 6.715 1.00 55.59 194 ALA A O 1
ATOM 1502 N N . ARG A 1 195 ? 13.615 15.161 6.379 1.00 56.34 195 ARG A N 1
ATOM 1503 C CA . ARG A 1 195 ? 13.419 15.657 7.759 1.00 56.34 195 ARG A CA 1
ATOM 1504 C C . ARG A 1 195 ? 11.985 16.095 8.063 1.00 56.34 195 ARG A C 1
ATOM 1506 O O . ARG A 1 195 ? 11.489 15.801 9.147 1.00 56.34 195 ARG A O 1
ATOM 1513 N N . THR A 1 196 ? 11.323 16.794 7.143 1.00 61.44 196 THR A N 1
ATOM 1514 C CA . THR A 1 196 ? 9.961 17.302 7.368 1.00 61.44 196 THR A CA 1
ATOM 1515 C C . THR A 1 196 ? 8.962 16.155 7.360 1.00 61.44 196 THR A C 1
ATOM 1517 O O . THR A 1 196 ? 8.139 16.053 8.268 1.00 61.44 196 THR A O 1
ATOM 1520 N N . TYR A 1 197 ? 9.090 15.240 6.395 1.00 68.81 197 TYR A N 1
ATOM 1521 C CA . TYR A 1 197 ? 8.220 14.071 6.315 1.00 68.81 197 TYR A CA 1
ATOM 1522 C C . TYR A 1 197 ? 8.393 13.148 7.513 1.00 68.81 197 TYR A C 1
ATOM 1524 O O . TYR A 1 197 ? 7.402 12.699 8.067 1.00 68.81 197 TYR A O 1
ATOM 1532 N N . PHE A 1 198 ? 9.619 12.925 7.987 1.00 76.38 198 PHE A N 1
ATOM 1533 C CA . PHE A 1 198 ? 9.837 12.065 9.146 1.00 76.38 198 PHE A CA 1
ATOM 1534 C C . PHE A 1 198 ? 9.070 12.540 10.391 1.00 76.38 198 PHE A C 1
ATOM 1536 O O . PHE A 1 198 ? 8.341 11.759 11.000 1.00 76.38 198 PHE A O 1
ATOM 1543 N N . THR A 1 199 ? 9.171 13.825 10.746 1.00 83.38 199 THR A N 1
ATOM 1544 C CA . THR A 1 199 ? 8.464 14.375 11.916 1.00 83.38 199 THR A CA 1
ATOM 1545 C C . THR A 1 199 ? 6.948 14.303 11.748 1.00 83.38 199 THR A C 1
ATOM 1547 O O . THR A 1 199 ? 6.249 13.889 12.674 1.00 83.38 199 THR A O 1
ATOM 1550 N N . TRP A 1 200 ? 6.433 14.653 10.565 1.00 85.69 200 TRP A N 1
ATOM 1551 C CA . TRP A 1 200 ? 4.999 14.564 10.282 1.00 85.69 200 TRP A CA 1
ATOM 1552 C C . TRP A 1 200 ? 4.486 13.122 10.294 1.00 85.69 200 TRP A C 1
ATOM 1554 O O . TRP A 1 200 ? 3.412 12.882 10.836 1.00 85.69 200 TRP A O 1
ATOM 1564 N N . ASN A 1 201 ? 5.261 12.160 9.787 1.00 89.75 201 ASN A N 1
ATOM 1565 C CA . ASN A 1 201 ? 4.902 10.740 9.775 1.00 89.75 201 ASN A CA 1
ATOM 1566 C C . ASN A 1 201 ? 4.803 10.175 11.200 1.00 89.75 201 ASN A C 1
ATOM 1568 O O . ASN A 1 201 ? 3.854 9.467 11.526 1.00 89.75 201 ASN A O 1
ATOM 1572 N N . ILE A 1 202 ? 5.746 10.527 12.078 1.00 90.50 202 ILE A N 1
ATOM 1573 C CA . ILE A 1 202 ? 5.691 10.149 13.497 1.00 90.50 202 ILE A CA 1
ATOM 1574 C C . ILE A 1 202 ? 4.472 10.780 14.184 1.00 90.50 202 ILE A C 1
ATOM 1576 O O . ILE A 1 202 ? 3.738 10.091 14.894 1.00 90.50 202 ILE A O 1
ATOM 1580 N N . TYR A 1 203 ? 4.221 12.071 13.947 1.00 92.12 203 TYR A N 1
ATOM 1581 C CA . TYR A 1 203 ? 3.069 12.769 14.520 1.00 92.12 203 TYR A CA 1
ATOM 1582 C C . TYR A 1 203 ? 1.737 12.166 14.060 1.00 92.12 203 TYR A C 1
ATOM 1584 O O . TYR A 1 203 ? 0.878 11.880 14.896 1.00 92.12 203 TYR A O 1
ATOM 1592 N N . ILE A 1 204 ? 1.561 11.944 12.752 1.00 92.38 204 ILE A N 1
ATOM 1593 C CA . ILE A 1 204 ? 0.309 11.411 12.209 1.00 92.38 204 ILE A CA 1
ATOM 1594 C C . ILE A 1 204 ? 0.078 9.974 12.683 1.00 92.38 204 ILE A C 1
ATOM 1596 O O . ILE A 1 204 ? -1.046 9.646 13.050 1.00 92.38 204 ILE A O 1
ATOM 1600 N N . LEU A 1 205 ? 1.124 9.142 12.786 1.00 92.69 205 LEU A N 1
ATOM 1601 C CA . LEU A 1 205 ? 1.013 7.801 13.366 1.00 92.69 205 LEU A CA 1
ATOM 1602 C C . LEU A 1 205 ? 0.517 7.850 14.812 1.00 92.69 205 LEU A C 1
ATOM 1604 O O . LEU A 1 205 ? -0.467 7.187 15.135 1.00 92.69 205 LEU A O 1
ATOM 1608 N N . TRP A 1 206 ? 1.150 8.659 15.668 1.00 93.50 206 TRP A N 1
ATOM 1609 C CA . TRP A 1 206 ? 0.720 8.826 17.059 1.00 93.50 206 TRP A CA 1
ATOM 1610 C C . TRP A 1 206 ? -0.724 9.328 17.145 1.00 93.50 206 TRP A C 1
ATOM 1612 O O . TRP A 1 206 ? -1.536 8.794 17.901 1.00 93.50 206 TRP A O 1
ATOM 1622 N N . ARG A 1 207 ? -1.068 10.341 16.345 1.00 92.94 207 ARG A N 1
ATOM 1623 C CA . ARG A 1 207 ? -2.397 10.950 16.357 1.00 92.94 207 ARG A CA 1
ATOM 1624 C C . ARG A 1 207 ? -3.474 9.954 15.932 1.00 92.94 207 ARG A C 1
ATOM 1626 O O . ARG A 1 207 ? -4.455 9.780 16.649 1.00 92.94 207 ARG A O 1
ATOM 1633 N N . LEU A 1 208 ? -3.276 9.265 14.806 1.00 92.38 208 LEU A N 1
ATOM 1634 C CA . LEU A 1 208 ? -4.222 8.269 14.302 1.00 92.38 208 LEU A CA 1
ATOM 1635 C C . LEU A 1 208 ? -4.320 7.059 15.225 1.00 92.38 208 LEU A C 1
ATOM 1637 O O . LEU A 1 208 ? -5.415 6.538 15.413 1.00 92.38 208 LEU A O 1
ATOM 1641 N N . TYR A 1 209 ? -3.216 6.623 15.831 1.00 92.25 209 TYR A N 1
ATOM 1642 C CA . TYR A 1 209 ? -3.246 5.518 16.782 1.00 92.25 209 TYR A CA 1
ATOM 1643 C C . TYR A 1 209 ? -4.173 5.833 17.963 1.00 92.25 209 TYR A C 1
ATOM 1645 O O . TYR A 1 209 ? -5.014 5.002 18.313 1.00 92.25 209 TYR A O 1
ATOM 1653 N N . ASN A 1 210 ? -4.071 7.036 18.535 1.00 90.19 210 ASN A N 1
ATOM 1654 C CA . ASN A 1 210 ? -4.887 7.451 19.677 1.00 90.19 210 ASN A CA 1
ATOM 1655 C C . ASN A 1 210 ? -6.349 7.733 19.300 1.00 90.19 210 ASN A C 1
ATOM 1657 O O . ASN A 1 210 ? -7.256 7.276 19.993 1.00 90.19 210 ASN A O 1
ATOM 1661 N N . ASP A 1 211 ? -6.590 8.421 18.182 1.00 90.00 211 ASP A N 1
ATOM 1662 C CA . ASP A 1 211 ? -7.947 8.784 17.751 1.00 90.00 211 ASP A CA 1
ATOM 1663 C C . ASP A 1 211 ? -8.725 7.581 17.180 1.00 90.00 211 ASP A C 1
ATOM 1665 O O . ASP A 1 211 ? -9.956 7.601 17.109 1.00 90.00 211 ASP A O 1
ATOM 1669 N N . ARG A 1 212 ? -8.021 6.528 16.738 1.00 90.25 212 ARG A N 1
ATOM 1670 C CA . ARG A 1 212 ? -8.595 5.404 15.980 1.00 90.25 212 ARG A CA 1
ATOM 1671 C C . ARG A 1 212 ? -8.193 4.059 16.600 1.00 90.25 212 ARG A C 1
ATOM 1673 O O . ARG A 1 212 ? -7.356 3.347 16.045 1.00 90.25 212 ARG A O 1
ATOM 1680 N N . PRO A 1 213 ? -8.796 3.643 17.729 1.00 89.38 213 PRO A N 1
ATOM 1681 C CA . PRO A 1 213 ? -8.359 2.463 18.488 1.00 89.38 213 PRO A CA 1
ATOM 1682 C C . PRO A 1 213 ? -8.502 1.120 17.748 1.00 89.38 213 PRO A C 1
ATOM 1684 O O . PRO A 1 213 ? -7.849 0.150 18.114 1.00 89.38 213 PRO A O 1
ATOM 1687 N N . LYS A 1 214 ? -9.334 1.052 16.699 1.00 90.44 214 LYS A N 1
ATOM 1688 C CA . LYS A 1 214 ? -9.540 -0.147 15.860 1.00 90.44 214 LYS A CA 1
ATOM 1689 C C . LYS A 1 214 ? -8.841 -0.073 14.497 1.00 90.44 214 LYS A C 1
ATOM 1691 O O . LYS A 1 214 ? -9.137 -0.883 13.618 1.00 90.44 214 LYS A O 1
ATOM 1696 N N . ALA A 1 215 ? -7.982 0.924 14.295 1.00 93.56 215 ALA A N 1
ATOM 1697 C CA . ALA A 1 215 ? -7.207 1.049 13.071 1.00 93.56 215 ALA A CA 1
ATOM 1698 C C . ALA A 1 215 ? -5.906 0.245 13.172 1.00 93.56 215 ALA A C 1
ATOM 1700 O O . ALA A 1 215 ? -5.179 0.371 14.164 1.00 93.56 215 ALA A O 1
ATOM 1701 N N . THR A 1 216 ? -5.617 -0.514 12.118 1.00 96.12 216 THR A N 1
ATOM 1702 C CA . THR A 1 216 ? -4.271 -0.983 11.784 1.00 96.12 216 THR A CA 1
ATOM 1703 C C . THR A 1 216 ? -3.637 0.062 10.872 1.00 96.12 216 THR A C 1
ATOM 1705 O O . THR A 1 216 ? -4.229 0.455 9.862 1.00 96.12 216 THR A O 1
ATOM 1708 N N . LEU A 1 217 ? -2.456 0.548 11.250 1.00 96.56 217 LEU A N 1
ATOM 1709 C CA . LEU A 1 217 ? -1.737 1.599 10.526 1.00 96.56 217 LEU A CA 1
ATOM 1710 C C . LEU A 1 217 ? -0.487 0.991 9.898 1.00 96.56 217 LEU A C 1
ATOM 1712 O O . LEU A 1 217 ? 0.282 0.357 10.609 1.00 96.56 217 LEU A O 1
ATOM 1716 N N . ALA A 1 218 ? -0.271 1.201 8.606 1.00 97.31 218 ALA A N 1
ATOM 1717 C CA . ALA A 1 218 ? 0.910 0.750 7.885 1.00 97.31 218 ALA A CA 1
ATOM 1718 C C . ALA A 1 218 ? 1.640 1.959 7.289 1.00 97.31 218 ALA A C 1
ATOM 1720 O O . ALA A 1 218 ? 1.086 2.655 6.443 1.00 97.31 218 ALA A O 1
ATOM 1721 N N . LEU A 1 219 ? 2.871 2.215 7.728 1.00 96.00 219 LEU A N 1
ATOM 1722 C CA . LEU A 1 219 ? 3.738 3.267 7.197 1.00 96.00 219 LEU A CA 1
ATOM 1723 C C . LEU A 1 219 ? 4.856 2.641 6.367 1.00 96.00 219 LEU A C 1
ATOM 1725 O O . LEU A 1 219 ? 5.689 1.913 6.908 1.00 96.00 219 LEU A O 1
ATOM 1729 N N . TRP A 1 220 ? 4.904 2.966 5.080 1.00 95.38 220 TRP A N 1
ATOM 1730 C CA . TRP A 1 220 ? 6.081 2.711 4.257 1.00 95.38 220 TRP A CA 1
ATOM 1731 C C . TRP A 1 220 ? 7.170 3.734 4.556 1.00 95.38 220 TRP A C 1
ATOM 1733 O O . TRP A 1 220 ? 6.878 4.912 4.752 1.00 95.38 220 TRP A O 1
ATOM 1743 N N . PHE A 1 221 ? 8.423 3.284 4.600 1.00 91.62 221 PHE A N 1
ATOM 1744 C CA . PHE A 1 221 ? 9.577 4.157 4.760 1.00 91.62 221 PHE A CA 1
ATOM 1745 C C . PHE A 1 221 ? 10.780 3.693 3.921 1.00 91.62 221 PHE A C 1
ATOM 1747 O O . PHE A 1 221 ? 11.044 2.490 3.819 1.00 91.62 221 PHE A O 1
ATOM 1754 N N . PRO A 1 222 ? 11.564 4.628 3.353 1.00 89.44 222 PRO A N 1
ATOM 1755 C CA . PRO A 1 222 ? 12.807 4.307 2.670 1.00 89.44 222 PRO A CA 1
ATOM 1756 C C . PRO A 1 222 ? 13.901 3.963 3.684 1.00 89.44 222 PRO A C 1
ATOM 1758 O O . PRO A 1 222 ? 14.034 4.622 4.721 1.00 89.44 222 PRO A O 1
ATOM 1761 N N . HIS A 1 223 ? 14.719 2.968 3.349 1.00 88.69 223 HIS A N 1
ATOM 1762 C CA . HIS A 1 223 ? 15.918 2.599 4.094 1.00 88.69 223 HIS A CA 1
ATOM 1763 C C . HIS A 1 223 ? 17.143 3.189 3.384 1.00 88.69 223 HIS A C 1
ATOM 1765 O O . HIS A 1 223 ? 17.612 2.665 2.373 1.00 88.69 223 HIS A O 1
ATOM 1771 N N . TYR A 1 224 ? 17.641 4.314 3.894 1.00 87.25 224 TYR A N 1
ATOM 1772 C CA . TYR A 1 224 ? 18.828 5.000 3.370 1.00 87.25 224 TYR A CA 1
ATOM 1773 C C . TYR A 1 224 ? 20.108 4.604 4.106 1.00 87.25 224 TYR A C 1
ATOM 1775 O O . TYR A 1 224 ? 21.178 4.548 3.502 1.00 87.25 224 TYR A O 1
ATOM 1783 N N . SER A 1 225 ? 19.997 4.335 5.405 1.00 86.69 225 SER A N 1
ATOM 1784 C CA . SER A 1 225 ? 21.073 3.843 6.262 1.00 86.69 225 SER A CA 1
ATOM 1785 C C . SER A 1 225 ? 20.496 3.131 7.486 1.00 86.69 225 SER A C 1
ATOM 1787 O O . SER A 1 225 ? 19.321 3.311 7.830 1.00 86.69 225 SER A O 1
ATOM 1789 N N . GLU A 1 226 ? 21.333 2.339 8.158 1.00 85.69 226 GLU A N 1
ATOM 1790 C CA . GLU A 1 226 ? 21.007 1.743 9.460 1.00 85.69 226 GLU A CA 1
ATOM 1791 C C . GLU A 1 226 ? 20.652 2.840 10.475 1.00 85.69 226 GLU A C 1
ATOM 1793 O O . GLU A 1 226 ? 19.550 2.822 11.012 1.00 85.69 226 GLU A O 1
ATOM 1798 N N . GLU A 1 227 ? 21.486 3.879 10.607 1.00 88.75 227 GLU A N 1
ATOM 1799 C CA . GLU A 1 227 ? 21.259 5.014 11.520 1.00 88.75 227 GLU A CA 1
ATOM 1800 C C . GLU A 1 227 ? 19.898 5.703 11.302 1.00 88.75 227 GLU A C 1
ATOM 1802 O O . GLU A 1 227 ? 19.146 5.933 12.249 1.00 88.75 227 GLU A O 1
ATOM 1807 N N . GLN A 1 228 ? 19.531 6.014 10.052 1.00 87.25 228 GLN A N 1
ATOM 1808 C CA . GLN A 1 228 ? 18.249 6.662 9.744 1.00 87.25 228 GLN A CA 1
ATOM 1809 C C . GLN A 1 228 ? 17.058 5.775 10.133 1.00 87.25 228 GLN A C 1
ATOM 1811 O O . GLN A 1 228 ? 16.027 6.279 10.589 1.00 87.25 228 GLN A O 1
ATOM 1816 N N . THR A 1 229 ? 17.205 4.461 9.980 1.00 87.81 229 THR A N 1
ATOM 1817 C CA . THR A 1 229 ? 16.163 3.496 10.341 1.00 87.81 229 THR A CA 1
ATOM 1818 C C . THR A 1 229 ? 16.075 3.312 11.850 1.00 87.81 229 THR A C 1
ATOM 1820 O O . THR A 1 229 ? 14.980 3.335 12.401 1.00 87.81 229 THR A O 1
ATOM 1823 N N . GLU A 1 230 ? 17.205 3.214 12.547 1.00 88.81 230 GLU A N 1
ATOM 1824 C CA . GLU A 1 230 ? 17.250 3.138 14.009 1.00 88.81 230 GLU A CA 1
ATOM 1825 C C . GLU A 1 230 ? 16.598 4.362 14.656 1.00 88.81 230 GLU A C 1
ATOM 1827 O O . GLU A 1 230 ? 15.798 4.219 15.580 1.00 88.81 230 GLU A O 1
ATOM 1832 N N . VAL A 1 231 ? 16.843 5.565 14.122 1.00 89.38 231 VAL A N 1
ATOM 1833 C CA . VAL A 1 231 ? 16.177 6.790 14.589 1.00 89.38 231 VAL A CA 1
ATOM 1834 C C . VAL A 1 231 ? 14.656 6.709 14.402 1.00 89.38 231 VAL A C 1
ATOM 1836 O O . VAL A 1 231 ? 13.923 7.135 15.298 1.00 89.38 231 VAL A O 1
ATOM 1839 N N . LEU A 1 232 ? 14.161 6.149 13.287 1.00 87.44 232 LEU A N 1
ATOM 1840 C CA . LEU A 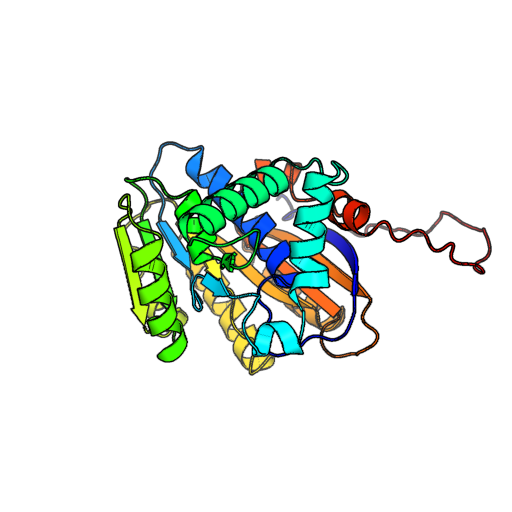1 232 ? 12.725 5.898 13.077 1.00 87.44 232 LEU A CA 1
ATOM 1841 C C . LEU A 1 232 ? 12.156 4.983 14.152 1.00 87.44 232 LEU A C 1
ATOM 1843 O O . LEU A 1 232 ? 11.200 5.347 14.838 1.00 87.44 232 LEU A O 1
ATOM 1847 N N . LEU A 1 233 ? 12.758 3.806 14.299 1.00 88.06 233 LEU A N 1
ATOM 1848 C CA . LEU A 1 233 ? 12.258 2.763 15.183 1.00 88.06 233 LEU A CA 1
ATOM 1849 C C . LEU A 1 233 ? 12.306 3.204 16.645 1.00 88.06 233 LEU A C 1
ATOM 1851 O O . LEU A 1 233 ? 11.322 3.036 17.360 1.00 88.06 233 LEU A O 1
ATOM 1855 N N . HIS A 1 234 ? 13.384 3.866 17.063 1.00 88.44 234 HIS A N 1
ATOM 1856 C CA . HIS A 1 234 ? 13.503 4.414 18.409 1.00 88.44 234 HIS A CA 1
ATOM 1857 C C . HIS A 1 234 ? 12.433 5.480 18.689 1.00 88.44 234 HIS A C 1
ATOM 1859 O O . HIS A 1 234 ? 11.822 5.484 19.756 1.00 88.44 234 HIS A O 1
ATOM 1865 N N . ARG A 1 235 ? 12.137 6.368 17.727 1.00 88.81 235 ARG A N 1
ATOM 1866 C CA . ARG A 1 235 ? 11.055 7.356 17.881 1.00 88.81 235 ARG A CA 1
ATOM 1867 C C . ARG A 1 235 ? 9.688 6.694 18.006 1.00 88.81 235 ARG A C 1
ATOM 1869 O O . ARG A 1 235 ? 8.904 7.133 18.836 1.00 88.81 235 ARG A O 1
ATOM 1876 N N . VAL A 1 236 ? 9.412 5.645 17.233 1.00 87.62 236 VAL A N 1
ATOM 1877 C CA . VAL A 1 236 ? 8.154 4.890 17.347 1.00 87.62 236 VAL A CA 1
ATOM 1878 C C . VAL A 1 236 ? 8.058 4.163 18.689 1.00 87.62 236 VAL A C 1
ATOM 1880 O O . VAL A 1 236 ? 7.008 4.207 19.322 1.00 87.62 236 VAL A O 1
ATOM 1883 N N . GLN A 1 237 ? 9.149 3.563 19.169 1.00 85.69 237 GLN A N 1
ATOM 1884 C CA . GLN A 1 237 ? 9.200 2.926 20.489 1.00 85.69 237 GLN A CA 1
ATOM 1885 C C . GLN A 1 237 ? 8.914 3.923 21.620 1.00 85.69 237 GLN A C 1
ATOM 1887 O O . GLN A 1 237 ? 8.149 3.615 22.529 1.00 85.69 237 GLN A O 1
ATOM 1892 N N . GLN A 1 238 ? 9.460 5.141 21.542 1.00 89.19 238 GLN A N 1
ATOM 1893 C CA . GLN A 1 238 ? 9.208 6.203 22.525 1.00 89.19 238 GLN A CA 1
ATOM 1894 C C . GLN A 1 238 ? 7.744 6.661 22.594 1.00 89.19 238 GLN A C 1
ATOM 1896 O O . GLN A 1 238 ? 7.350 7.265 23.589 1.00 89.19 238 GLN A O 1
ATOM 1901 N N . LEU A 1 239 ? 6.947 6.410 21.552 1.00 87.69 239 LEU A N 1
ATOM 1902 C CA . LEU A 1 239 ? 5.525 6.752 21.532 1.00 87.69 239 LEU A CA 1
ATOM 1903 C C . LEU A 1 239 ? 4.636 5.724 22.255 1.00 87.69 239 LEU A C 1
ATOM 1905 O O . LEU A 1 239 ? 3.443 5.986 22.390 1.00 87.69 239 LEU A O 1
ATOM 1909 N N . ASP A 1 240 ? 5.190 4.586 22.693 1.00 86.56 240 ASP A N 1
ATOM 1910 C CA . ASP A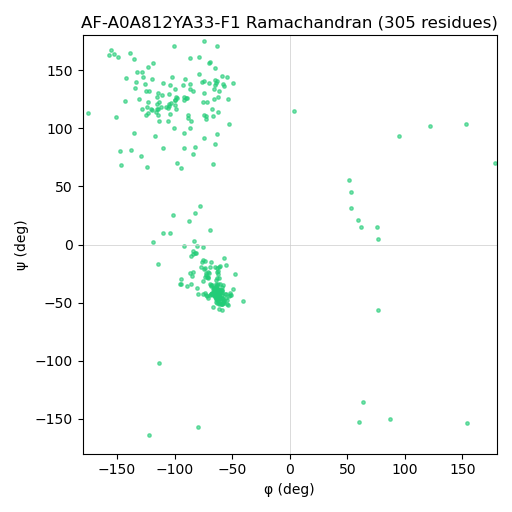 1 240 ? 4.482 3.520 23.422 1.00 86.56 240 ASP A CA 1
ATOM 1911 C C . ASP A 1 240 ? 3.206 3.020 22.705 1.00 86.56 240 ASP A C 1
ATOM 1913 O O . ASP A 1 240 ? 2.131 2.853 23.281 1.00 86.56 240 ASP A O 1
ATOM 1917 N N . LEU A 1 241 ? 3.310 2.796 21.388 1.00 82.62 241 LEU A N 1
ATOM 1918 C CA . LEU A 1 241 ? 2.178 2.466 20.504 1.00 82.62 241 LEU A CA 1
ATOM 1919 C C . LEU A 1 241 ? 1.782 0.976 20.515 1.00 82.62 241 LEU A C 1
ATOM 1921 O O . LEU A 1 241 ? 1.230 0.468 19.538 1.00 82.62 241 LEU A O 1
ATOM 1925 N N . GLY A 1 242 ? 2.041 0.260 21.610 1.00 84.50 242 GLY A N 1
ATOM 1926 C CA . GLY A 1 242 ? 1.719 -1.162 21.735 1.00 84.50 242 GLY A CA 1
ATOM 1927 C C . GLY A 1 242 ? 2.492 -2.047 20.749 1.00 84.50 242 GLY A C 1
ATOM 1928 O O . GLY A 1 242 ? 3.705 -1.919 20.600 1.00 84.50 242 GLY A O 1
ATOM 1929 N N . GLN A 1 243 ? 1.797 -2.993 20.108 1.00 85.62 243 GLN A N 1
ATOM 1930 C CA . GLN A 1 243 ? 2.415 -3.948 19.181 1.00 85.62 243 GLN A CA 1
ATOM 1931 C C . GLN A 1 243 ? 2.780 -3.293 17.842 1.00 85.62 243 GLN A C 1
ATOM 1933 O O . GLN A 1 243 ? 1.935 -2.668 17.188 1.00 85.62 243 GLN A O 1
ATOM 1938 N N . VAL A 1 244 ? 4.029 -3.510 17.421 1.00 88.81 244 VAL A N 1
ATOM 1939 C CA . VAL A 1 244 ? 4.603 -2.997 16.173 1.00 88.81 244 VAL A CA 1
ATOM 1940 C C . VAL A 1 244 ? 5.291 -4.136 15.424 1.00 88.81 244 VAL A C 1
ATOM 1942 O O . VAL A 1 244 ? 6.178 -4.789 15.969 1.00 88.81 244 VAL A O 1
ATOM 1945 N N . LEU A 1 245 ? 4.909 -4.345 14.166 1.00 90.94 245 LEU A N 1
ATOM 1946 C CA . LEU A 1 245 ? 5.597 -5.240 13.236 1.00 90.94 245 LEU A CA 1
ATOM 1947 C C . LEU A 1 245 ? 6.416 -4.411 12.248 1.00 90.94 245 LEU A C 1
ATOM 1949 O O . LEU A 1 245 ? 5.932 -3.404 11.732 1.00 90.94 245 LEU A O 1
ATOM 1953 N N . VAL A 1 246 ? 7.647 -4.841 11.967 1.00 90.56 246 VAL A N 1
ATOM 1954 C CA . VAL A 1 246 ? 8.531 -4.176 11.004 1.00 90.56 246 VAL A CA 1
ATOM 1955 C C . VAL A 1 246 ? 8.985 -5.191 9.958 1.00 90.56 246 VAL A C 1
ATOM 1957 O O . VAL A 1 246 ? 9.760 -6.103 10.244 1.00 90.56 246 VAL A O 1
ATOM 1960 N N . ALA A 1 247 ? 8.505 -5.017 8.728 1.00 89.50 247 ALA A N 1
ATOM 1961 C CA . ALA A 1 247 ? 8.956 -5.781 7.571 1.00 89.50 247 ALA A CA 1
ATOM 1962 C C . ALA A 1 247 ? 9.963 -4.941 6.784 1.00 89.50 247 ALA A C 1
ATOM 1964 O O . ALA A 1 247 ? 9.647 -3.820 6.394 1.00 89.50 247 ALA A O 1
ATOM 1965 N N . MET A 1 248 ? 11.166 -5.454 6.543 1.00 88.44 248 MET A N 1
ATOM 1966 C CA . MET A 1 248 ? 12.232 -4.717 5.869 1.00 88.44 248 MET A CA 1
ATOM 1967 C C . MET A 1 248 ? 12.890 -5.530 4.764 1.00 88.44 248 MET A C 1
ATOM 1969 O O . MET A 1 248 ? 13.059 -6.743 4.849 1.00 88.44 248 MET A O 1
ATOM 1973 N N . MET A 1 249 ? 13.346 -4.818 3.742 1.00 86.69 249 MET A N 1
ATOM 1974 C CA . MET A 1 249 ? 14.161 -5.371 2.675 1.00 86.69 249 MET A CA 1
ATOM 1975 C C . MET A 1 249 ? 15.336 -4.444 2.401 1.00 86.69 249 MET A C 1
ATOM 1977 O O . MET A 1 249 ? 15.166 -3.233 2.253 1.00 86.69 249 MET A O 1
ATOM 1981 N N . THR A 1 250 ? 16.516 -5.036 2.275 1.00 85.12 250 THR A N 1
ATOM 1982 C CA . THR A 1 250 ? 17.740 -4.373 1.842 1.00 85.12 250 THR A CA 1
ATOM 1983 C C . THR A 1 250 ? 18.052 -4.785 0.409 1.00 85.12 250 THR A C 1
ATOM 1985 O O . THR A 1 250 ? 18.094 -5.965 0.060 1.00 85.12 250 THR A O 1
ATOM 1988 N N . LEU A 1 251 ? 18.301 -3.786 -0.423 1.00 79.56 251 LEU A N 1
ATOM 1989 C CA . LEU A 1 251 ? 18.729 -3.906 -1.800 1.00 79.56 251 LEU A CA 1
ATOM 1990 C C . LEU A 1 251 ? 20.243 -3.739 -1.853 1.00 79.56 251 LEU A C 1
ATOM 1992 O O . LEU A 1 251 ? 20.810 -2.738 -1.417 1.00 79.56 251 LEU A O 1
ATOM 1996 N N . SER A 1 252 ? 20.914 -4.706 -2.447 1.00 71.88 252 SER A N 1
ATOM 1997 C CA . SER A 1 252 ? 22.341 -4.633 -2.706 1.00 71.88 252 SER A CA 1
ATOM 1998 C C . SER A 1 252 ? 22.551 -3.837 -3.989 1.00 71.88 252 SER A C 1
ATOM 2000 O O . SER A 1 252 ? 22.633 -4.392 -5.085 1.00 71.88 252 SER A O 1
ATOM 2002 N N . ARG A 1 253 ? 22.574 -2.510 -3.840 1.00 67.31 253 ARG A N 1
ATOM 2003 C CA . ARG A 1 253 ? 22.794 -1.538 -4.917 1.00 67.31 253 ARG A CA 1
ATOM 2004 C C . ARG A 1 253 ? 24.221 -0.995 -4.876 1.00 67.31 253 ARG A C 1
ATOM 2006 O O . ARG A 1 253 ? 24.780 -0.755 -3.810 1.00 67.31 253 ARG A O 1
ATOM 2013 N N . ARG A 1 254 ? 24.806 -0.736 -6.054 1.00 48.31 254 ARG A N 1
ATOM 2014 C CA . ARG A 1 254 ? 26.129 -0.081 -6.172 1.00 48.31 254 ARG A CA 1
ATOM 2015 C C . ARG A 1 254 ? 26.085 1.421 -5.851 1.00 48.31 254 ARG A C 1
ATOM 2017 O O . ARG A 1 254 ? 27.119 2.005 -5.541 1.00 48.31 254 ARG A O 1
ATOM 2024 N N . SER A 1 255 ? 24.911 2.051 -5.919 1.00 55.72 255 SER A N 1
ATOM 2025 C CA . SER A 1 255 ? 24.711 3.480 -5.653 1.00 55.72 255 SER A CA 1
ATOM 2026 C C . SER A 1 255 ? 24.172 3.737 -4.242 1.00 55.72 255 SER A C 1
ATOM 2028 O O . SER A 1 255 ? 23.181 3.136 -3.836 1.00 55.72 255 SER A O 1
ATOM 2030 N N . ARG A 1 256 ? 24.759 4.710 -3.536 1.00 52.66 256 ARG A N 1
ATOM 2031 C CA . ARG A 1 256 ? 24.447 5.107 -2.146 1.00 52.66 256 ARG A CA 1
ATOM 2032 C C . ARG A 1 256 ? 23.084 5.796 -1.915 1.00 52.66 256 ARG A C 1
ATOM 2034 O O . ARG A 1 256 ? 22.907 6.405 -0.869 1.00 52.66 256 ARG A O 1
ATOM 2041 N N . GLN A 1 257 ? 22.149 5.785 -2.867 1.00 73.12 257 GLN A N 1
ATOM 2042 C CA . GLN A 1 257 ? 20.954 6.639 -2.761 1.00 73.12 257 GLN A CA 1
ATOM 2043 C C . GLN A 1 257 ? 19.772 6.008 -2.028 1.00 73.12 257 GLN A C 1
ATOM 2045 O O . GLN A 1 257 ? 19.110 6.742 -1.321 1.00 73.12 257 GLN A O 1
ATOM 2050 N N . LEU A 1 258 ? 19.510 4.703 -2.151 1.00 79.62 258 LEU A N 1
ATOM 2051 C CA . LEU A 1 258 ? 18.423 4.005 -1.448 1.00 79.62 258 LEU A CA 1
ATOM 2052 C C . LEU A 1 258 ? 18.841 2.548 -1.236 1.00 79.62 258 LEU A C 1
ATOM 2054 O O . LEU A 1 258 ? 18.937 1.798 -2.209 1.00 79.62 258 LEU A O 1
ATOM 2058 N N . LEU A 1 259 ? 19.119 2.170 0.013 1.00 86.00 259 LEU A N 1
ATOM 2059 C CA . LEU A 1 259 ? 19.573 0.827 0.389 1.00 86.00 259 LEU A CA 1
ATOM 2060 C C . LEU A 1 259 ? 18.420 -0.167 0.523 1.00 86.00 259 LEU A C 1
ATOM 2062 O O . LEU A 1 259 ? 18.673 -1.348 0.705 1.00 86.00 259 LEU A O 1
ATOM 2066 N N . GLY A 1 260 ? 17.168 0.275 0.452 1.00 88.44 260 GLY A N 1
ATOM 2067 C CA . GLY A 1 260 ? 15.996 -0.589 0.512 1.00 88.44 260 GLY A CA 1
ATOM 2068 C C . GLY A 1 260 ? 14.771 0.140 1.040 1.00 88.44 260 GLY A C 1
ATOM 2069 O O . GLY A 1 260 ? 14.684 1.364 0.958 1.00 88.44 260 GLY A O 1
ATOM 2070 N N . SER A 1 261 ? 13.841 -0.600 1.629 1.00 90.31 261 SER A N 1
ATOM 2071 C CA . SER A 1 261 ? 12.618 -0.041 2.208 1.00 90.31 261 SER A CA 1
ATOM 2072 C C . SER A 1 261 ? 12.091 -0.906 3.344 1.00 90.31 261 SER A C 1
ATOM 2074 O O . SER A 1 261 ? 12.433 -2.085 3.448 1.00 90.31 261 SER A O 1
ATOM 2076 N N . GLY A 1 262 ? 11.203 -0.342 4.153 1.00 91.88 262 GLY A N 1
ATOM 2077 C CA . GLY A 1 262 ? 10.450 -1.083 5.150 1.00 91.88 262 GLY A CA 1
ATOM 2078 C C . GLY A 1 262 ? 8.990 -0.663 5.231 1.00 91.88 262 GLY A C 1
ATOM 2079 O O . GLY A 1 262 ? 8.593 0.389 4.731 1.00 91.88 262 GLY A O 1
ATOM 2080 N N . LEU A 1 263 ? 8.197 -1.511 5.878 1.00 93.69 263 LEU A N 1
ATOM 2081 C CA . LEU A 1 263 ? 6.831 -1.234 6.283 1.00 93.69 263 LEU A CA 1
ATOM 2082 C C . LEU A 1 263 ? 6.714 -1.428 7.796 1.00 93.69 263 LEU A C 1
ATOM 2084 O O . LEU A 1 263 ? 7.002 -2.506 8.318 1.00 93.69 263 LEU A O 1
ATOM 2088 N N . LEU A 1 264 ? 6.288 -0.378 8.487 1.00 94.00 264 LEU A N 1
ATOM 2089 C CA . LEU A 1 264 ? 5.999 -0.385 9.913 1.00 94.00 264 LEU A CA 1
ATOM 2090 C C . LEU A 1 264 ? 4.492 -0.509 10.112 1.00 94.00 264 LEU A C 1
ATOM 2092 O O . LEU A 1 264 ? 3.741 0.353 9.659 1.00 94.00 264 LEU A O 1
ATOM 2096 N N . VAL A 1 265 ? 4.052 -1.565 10.790 1.00 95.38 265 VAL A N 1
ATOM 2097 C CA . VAL A 1 265 ? 2.637 -1.872 11.008 1.00 95.38 265 VAL A CA 1
ATOM 2098 C C . VAL A 1 265 ? 2.308 -1.786 12.496 1.00 95.38 265 VAL A C 1
ATOM 2100 O O . VAL A 1 265 ? 2.826 -2.559 13.298 1.00 95.38 265 VAL A O 1
ATOM 2103 N N . LEU A 1 266 ? 1.432 -0.853 12.864 1.00 93.88 266 LEU A N 1
ATOM 2104 C CA . LEU A 1 266 ? 0.890 -0.702 14.214 1.00 93.88 266 LEU A CA 1
ATOM 2105 C C . LEU A 1 266 ? -0.421 -1.472 14.344 1.00 93.88 266 LEU A C 1
ATOM 2107 O O . LEU A 1 266 ? -1.279 -1.377 13.461 1.00 93.88 266 LEU A O 1
ATOM 2111 N N . ARG A 1 267 ? -0.594 -2.176 15.470 1.00 93.25 267 ARG A N 1
ATOM 2112 C CA . ARG A 1 267 ? -1.686 -3.148 15.676 1.00 93.25 267 ARG A CA 1
ATOM 2113 C C . ARG A 1 267 ? -1.763 -4.158 14.520 1.00 93.25 267 ARG A C 1
ATOM 2115 O O . ARG A 1 267 ? -2.799 -4.237 13.845 1.00 93.25 267 ARG A O 1
ATOM 2122 N N . PRO A 1 268 ? -0.653 -4.866 14.232 1.00 92.56 268 PRO A N 1
ATOM 2123 C CA . PRO A 1 268 ? -0.653 -5.899 13.211 1.00 92.56 268 PRO A CA 1
ATOM 2124 C C . PRO A 1 268 ? -1.608 -7.032 13.622 1.00 92.56 268 PRO A C 1
ATOM 2126 O O . PRO A 1 268 ? -1.646 -7.388 14.800 1.00 92.56 268 PRO A O 1
ATOM 2129 N N . PRO A 1 269 ? -2.362 -7.615 12.679 1.00 89.00 269 PRO A N 1
ATOM 2130 C CA . PRO A 1 269 ? -3.067 -8.869 12.910 1.00 89.00 269 PRO A CA 1
ATOM 2131 C C . PRO A 1 269 ? -2.138 -9.991 13.392 1.00 89.00 269 PRO A C 1
ATOM 2133 O O . PRO A 1 269 ? -0.994 -10.067 12.941 1.00 89.00 269 PRO A O 1
ATOM 2136 N N . ASP A 1 270 ? -2.625 -10.864 14.276 1.00 82.06 270 ASP A N 1
ATOM 2137 C CA . ASP A 1 270 ? -1.819 -11.942 14.874 1.00 82.06 270 ASP A CA 1
ATOM 2138 C C . ASP A 1 270 ? -1.272 -12.918 13.817 1.00 82.06 270 ASP A C 1
ATOM 2140 O O . ASP A 1 270 ? -0.099 -13.280 13.836 1.00 82.06 270 ASP A O 1
ATOM 2144 N N . ASP A 1 271 ? -2.087 -13.275 12.822 1.00 77.06 271 ASP A N 1
ATOM 2145 C CA . ASP A 1 271 ? -1.702 -14.165 11.723 1.00 77.06 271 ASP A CA 1
ATOM 2146 C C . ASP A 1 271 ? -0.581 -13.590 10.847 1.00 77.06 271 ASP A C 1
ATOM 2148 O O . ASP A 1 271 ? 0.215 -14.351 10.297 1.00 77.06 271 ASP A O 1
ATOM 2152 N N . LEU A 1 272 ? -0.463 -12.264 10.731 1.00 72.62 272 LEU A N 1
ATOM 2153 C CA . LEU A 1 272 ? 0.670 -11.632 10.053 1.00 72.62 272 LEU A CA 1
ATOM 2154 C C . LEU A 1 272 ? 1.961 -11.735 10.858 1.00 72.62 272 LEU A C 1
ATOM 2156 O O . LEU A 1 272 ? 3.027 -11.749 10.257 1.00 72.62 272 LEU A O 1
ATOM 2160 N N . GLN A 1 273 ? 1.901 -11.814 12.185 1.00 61.41 273 GLN A N 1
ATOM 2161 C CA . GLN A 1 273 ? 3.106 -11.973 13.002 1.00 61.41 273 GLN A CA 1
ATOM 2162 C C . GLN A 1 273 ? 3.728 -13.361 12.782 1.00 61.41 273 GLN A C 1
ATOM 2164 O O . GLN A 1 273 ? 4.951 -13.477 12.707 1.00 61.41 273 GLN A O 1
ATOM 2169 N N . ASP A 1 274 ? 2.884 -14.375 12.565 1.00 48.75 274 ASP A N 1
ATOM 2170 C CA . ASP A 1 274 ? 3.294 -15.761 12.312 1.00 48.75 274 ASP A CA 1
ATOM 2171 C C . ASP A 1 274 ? 3.619 -16.055 10.835 1.00 48.75 274 ASP A C 1
ATOM 2173 O O . ASP A 1 274 ? 4.399 -16.961 10.534 1.00 48.75 274 ASP A O 1
ATOM 2177 N N . SER A 1 275 ? 3.010 -15.315 9.899 1.00 48.59 275 SER A N 1
ATOM 2178 C CA . SER A 1 275 ? 3.074 -15.592 8.453 1.00 48.59 275 SER A CA 1
ATOM 2179 C C . SER A 1 275 ? 3.699 -14.489 7.603 1.00 48.59 275 SER A C 1
ATOM 2181 O O . SER A 1 275 ? 3.741 -14.636 6.374 1.00 48.59 275 SER A O 1
ATOM 2183 N N . ALA A 1 276 ? 4.173 -13.395 8.216 1.00 45.12 276 ALA A N 1
ATOM 2184 C CA . ALA A 1 276 ? 4.810 -12.307 7.484 1.00 45.12 276 ALA A CA 1
ATOM 2185 C C . ALA A 1 276 ? 5.875 -12.875 6.541 1.00 45.12 276 ALA A C 1
ATOM 2187 O O . ALA A 1 276 ? 6.567 -13.826 6.920 1.00 45.12 276 ALA A O 1
ATOM 2188 N N . PRO A 1 277 ? 5.977 -12.338 5.308 1.00 47.12 277 PRO A N 1
ATOM 2189 C CA . PRO A 1 277 ? 6.870 -12.867 4.290 1.00 47.12 277 PRO A CA 1
ATOM 2190 C C . PRO A 1 277 ? 8.270 -12.973 4.886 1.00 47.12 277 PRO A C 1
ATOM 2192 O O . PRO A 1 277 ? 8.964 -11.981 5.098 1.00 47.12 277 PRO A O 1
ATOM 2195 N N . THR A 1 278 ? 8.657 -14.200 5.223 1.00 41.34 278 THR A N 1
ATOM 2196 C CA . THR A 1 278 ? 10.014 -14.497 5.646 1.00 41.34 278 THR A CA 1
ATOM 2197 C C . THR A 1 278 ? 10.894 -14.212 4.445 1.00 41.34 278 THR A C 1
ATOM 2199 O O . THR A 1 278 ? 10.513 -14.530 3.314 1.00 41.34 278 THR A O 1
ATOM 2202 N N . GLY A 1 279 ? 12.062 -13.605 4.679 1.00 37.84 279 GLY A N 1
ATOM 2203 C CA . GLY A 1 279 ? 12.992 -13.229 3.611 1.00 37.84 279 GLY A CA 1
ATOM 2204 C C . GLY A 1 279 ? 13.259 -14.338 2.604 1.00 37.84 279 GLY A C 1
ATOM 2205 O O . GLY A 1 279 ? 13.407 -14.041 1.429 1.00 37.84 279 GLY A O 1
ATOM 2206 N N . LYS A 1 280 ? 13.098 -15.602 3.011 1.00 34.47 280 LYS A N 1
ATOM 2207 C CA . LYS A 1 280 ? 13.042 -16.772 2.135 1.00 34.47 280 LYS A CA 1
ATOM 2208 C C . LYS A 1 280 ? 12.249 -16.590 0.842 1.00 34.47 280 LYS A C 1
ATOM 2210 O O . LYS A 1 280 ? 12.799 -16.902 -0.192 1.00 34.47 280 LYS A O 1
ATOM 2215 N N . ALA A 1 281 ? 11.024 -16.062 0.830 1.00 34.47 281 ALA A N 1
ATOM 2216 C CA . ALA A 1 281 ? 10.240 -16.027 -0.417 1.00 34.47 281 ALA A CA 1
ATOM 2217 C C . ALA A 1 281 ? 10.778 -15.031 -1.471 1.00 34.47 281 ALA A C 1
ATOM 2219 O O . ALA A 1 281 ? 10.528 -15.204 -2.663 1.00 34.47 281 ALA A O 1
ATOM 2220 N N . LEU A 1 282 ? 11.508 -13.997 -1.042 1.00 34.41 282 LEU A N 1
ATOM 2221 C CA . LEU A 1 282 ? 12.173 -13.029 -1.923 1.00 34.41 282 LEU A CA 1
ATOM 2222 C C . LEU A 1 282 ? 13.643 -13.412 -2.169 1.00 34.41 282 LEU A C 1
ATOM 2224 O O . LEU A 1 282 ? 14.126 -13.245 -3.282 1.00 34.41 282 LEU A O 1
ATOM 2228 N N . ASP A 1 283 ? 14.320 -14.006 -1.184 1.00 35.81 283 ASP A N 1
ATOM 2229 C CA . ASP A 1 283 ? 15.662 -14.580 -1.323 1.00 35.81 283 ASP A CA 1
ATOM 2230 C C . ASP A 1 283 ? 15.647 -15.794 -2.288 1.00 35.81 283 ASP A C 1
ATOM 2232 O O . ASP A 1 283 ? 16.558 -15.951 -3.098 1.00 35.81 283 ASP A O 1
ATOM 2236 N N . GLU A 1 284 ? 14.589 -16.622 -2.267 1.00 34.03 284 GLU A N 1
ATOM 2237 C CA . GLU A 1 284 ? 14.374 -17.789 -3.149 1.00 34.03 284 GLU A CA 1
ATOM 2238 C C . GLU A 1 284 ? 14.061 -17.382 -4.598 1.00 34.03 284 GLU A C 1
ATOM 2240 O O . GLU A 1 284 ? 14.410 -18.107 -5.532 1.00 34.03 284 GLU A O 1
ATOM 2245 N N . ALA A 1 285 ? 13.460 -16.204 -4.801 1.00 31.77 285 ALA A N 1
ATOM 2246 C CA . ALA A 1 285 ? 13.238 -15.616 -6.123 1.00 31.77 285 ALA A CA 1
ATOM 2247 C C . ALA A 1 285 ? 14.536 -15.070 -6.746 1.00 31.77 285 ALA A C 1
ATOM 2249 O O . ALA A 1 285 ? 14.684 -15.045 -7.963 1.00 31.77 285 ALA A O 1
ATOM 2250 N N . CYS A 1 286 ? 15.500 -14.662 -5.914 1.00 30.72 286 CYS A N 1
ATOM 2251 C CA . CYS A 1 286 ? 16.775 -14.075 -6.326 1.00 30.72 286 CYS A CA 1
ATOM 2252 C C . CYS A 1 286 ? 17.885 -15.103 -6.604 1.00 30.72 286 CYS A C 1
ATOM 2254 O O . CYS A 1 286 ? 19.057 -14.723 -6.575 1.00 30.72 286 CYS A O 1
ATOM 2256 N N . ASN A 1 287 ? 17.558 -16.377 -6.865 1.00 27.25 287 ASN A N 1
ATOM 2257 C CA . ASN A 1 287 ? 18.521 -17.460 -7.104 1.00 27.25 287 ASN A CA 1
ATOM 2258 C C . ASN A 1 287 ? 19.315 -17.267 -8.417 1.00 27.25 287 ASN A C 1
ATOM 2260 O O . ASN A 1 287 ? 19.180 -18.002 -9.392 1.00 27.25 287 ASN A O 1
ATOM 2264 N N . CYS A 1 288 ? 20.191 -16.268 -8.433 1.00 24.81 288 CYS A N 1
ATOM 2265 C CA . CYS A 1 288 ? 21.237 -16.104 -9.419 1.00 24.81 288 CYS A CA 1
ATOM 2266 C C . CYS A 1 288 ? 22.439 -16.904 -8.911 1.00 24.81 288 CYS A C 1
ATOM 2268 O O . CYS A 1 288 ? 23.160 -16.498 -7.999 1.00 24.81 288 CYS A O 1
ATOM 2270 N N . SER A 1 289 ? 22.602 -18.101 -9.464 1.00 25.89 289 SER A N 1
ATOM 2271 C CA . SER A 1 289 ? 23.727 -18.992 -9.216 1.00 25.89 289 SER A CA 1
ATOM 2272 C C . SER A 1 289 ? 25.030 -18.376 -9.734 1.00 25.89 289 SER A C 1
ATOM 2274 O O . SER A 1 289 ? 25.467 -18.662 -10.847 1.00 25.89 289 SER A O 1
ATOM 2276 N N . THR A 1 290 ? 25.681 -17.559 -8.911 1.00 23.48 290 THR A N 1
ATOM 2277 C CA . THR A 1 290 ? 27.095 -17.203 -9.068 1.00 23.48 290 THR A CA 1
ATOM 2278 C C . THR A 1 290 ? 27.829 -17.572 -7.781 1.00 23.48 290 THR A C 1
ATOM 2280 O O . THR A 1 290 ? 27.566 -16.977 -6.736 1.00 23.48 290 THR A O 1
ATOM 2283 N N . PRO A 1 291 ? 28.743 -18.560 -7.802 1.00 22.95 291 PRO A N 1
ATOM 2284 C CA . PRO A 1 291 ? 29.507 -18.903 -6.616 1.00 22.95 291 PRO A CA 1
ATOM 2285 C C . PRO A 1 291 ? 30.447 -17.740 -6.292 1.00 22.95 291 PRO A C 1
ATOM 2287 O O . PRO A 1 291 ? 31.335 -17.411 -7.078 1.00 22.95 291 PRO A O 1
ATOM 2290 N N . CYS A 1 292 ? 30.259 -17.113 -5.129 1.00 24.08 292 CYS A N 1
ATOM 2291 C CA . CYS A 1 292 ? 31.250 -16.208 -4.558 1.00 24.08 292 CYS A CA 1
ATOM 2292 C C . CYS A 1 292 ? 32.525 -17.004 -4.260 1.00 24.08 292 CYS A C 1
ATOM 2294 O O . CYS A 1 292 ? 32.668 -17.634 -3.213 1.00 24.08 292 CYS A O 1
ATOM 2296 N N . SER A 1 293 ? 33.467 -16.976 -5.197 1.00 28.70 293 SER A N 1
ATOM 2297 C CA . SER A 1 293 ? 34.859 -17.306 -4.938 1.00 28.70 293 SER A CA 1
ATOM 2298 C C . SER A 1 293 ? 35.451 -16.252 -4.000 1.00 28.70 293 SER A C 1
ATOM 2300 O O . SER A 1 293 ? 35.451 -15.068 -4.336 1.00 28.70 293 SER A O 1
ATOM 2302 N N . ASN A 1 294 ? 36.014 -16.726 -2.886 1.00 30.61 294 ASN A N 1
ATOM 2303 C CA . ASN A 1 294 ? 36.828 -16.027 -1.881 1.00 30.61 294 ASN A CA 1
ATOM 2304 C C . ASN A 1 294 ? 36.090 -15.498 -0.641 1.00 30.61 294 ASN A C 1
ATOM 2306 O O . ASN A 1 294 ? 35.674 -14.347 -0.567 1.00 30.61 294 ASN A O 1
ATOM 2310 N N . GLY A 1 295 ? 36.087 -16.325 0.405 1.00 26.36 295 GLY A N 1
ATOM 2311 C CA . GLY A 1 295 ? 35.874 -15.914 1.792 1.00 26.36 295 GLY A CA 1
ATOM 2312 C C . GLY A 1 295 ? 36.052 -17.118 2.712 1.00 26.36 295 GLY A C 1
ATOM 2313 O O . GLY A 1 295 ? 35.315 -18.087 2.600 1.00 26.36 295 GLY A O 1
ATOM 2314 N N . ARG A 1 296 ? 37.094 -17.104 3.544 1.00 25.69 296 ARG A N 1
ATOM 2315 C CA . ARG A 1 296 ? 37.561 -18.241 4.355 1.00 25.69 296 ARG A CA 1
ATOM 2316 C C . ARG A 1 296 ? 36.473 -18.773 5.298 1.00 25.69 296 ARG A C 1
ATOM 2318 O O . ARG A 1 296 ? 35.785 -17.997 5.948 1.00 25.69 296 ARG A O 1
ATOM 2325 N N . GLN A 1 297 ? 36.386 -20.100 5.392 1.00 29.41 297 GLN A N 1
ATOM 2326 C CA . GLN A 1 297 ? 35.636 -20.821 6.421 1.00 29.41 297 GLN A CA 1
ATOM 2327 C C . GLN A 1 297 ? 36.193 -20.493 7.813 1.00 29.41 297 GLN A C 1
ATOM 2329 O O . GLN A 1 297 ? 37.401 -20.598 8.024 1.00 29.41 297 GLN A O 1
ATOM 2334 N N . GLY A 1 298 ? 35.311 -20.161 8.756 1.00 26.39 298 GLY A N 1
ATOM 2335 C CA . GLY A 1 298 ? 35.640 -20.137 10.178 1.00 26.39 298 GLY A CA 1
ATOM 2336 C C . GLY A 1 298 ? 34.793 -19.161 10.990 1.00 26.39 298 GLY A C 1
ATOM 2337 O O . GLY A 1 298 ? 35.065 -17.967 10.980 1.00 26.39 298 GLY A O 1
ATOM 2338 N N . ASP A 1 299 ? 33.835 -19.735 11.724 1.00 24.34 299 ASP A N 1
ATOM 2339 C CA . ASP A 1 299 ? 33.490 -19.450 13.132 1.00 24.34 299 ASP A CA 1
ATOM 2340 C C . ASP A 1 299 ? 32.033 -18.986 13.404 1.00 24.34 299 ASP A C 1
ATOM 2342 O O . ASP A 1 299 ? 31.687 -17.826 13.171 1.00 24.34 299 ASP A O 1
ATOM 2346 N N . PRO A 1 300 ? 31.138 -19.873 13.899 1.00 28.78 300 PRO A N 1
ATOM 2347 C CA . PRO A 1 300 ? 29.752 -19.552 14.223 1.00 28.78 300 PRO A CA 1
ATOM 2348 C C . PRO A 1 300 ? 29.605 -19.191 15.710 1.00 28.78 300 PRO A C 1
ATOM 2350 O O . PRO A 1 300 ? 28.957 -19.911 16.465 1.00 28.78 300 PRO A O 1
ATOM 2353 N N . GLN A 1 301 ? 30.193 -18.081 16.156 1.00 26.94 301 GLN A N 1
ATOM 2354 C CA . GLN A 1 301 ? 29.944 -17.528 17.494 1.00 26.94 301 GLN A CA 1
ATOM 2355 C C . GLN A 1 301 ? 30.038 -15.998 17.480 1.00 26.94 301 GLN A C 1
ATOM 2357 O O . GLN A 1 301 ? 31.068 -15.444 17.840 1.00 26.94 301 GLN A O 1
ATOM 2362 N N . ASN A 1 302 ? 28.977 -15.308 17.039 1.00 25.45 302 ASN A N 1
ATOM 2363 C CA . ASN A 1 302 ? 28.599 -13.963 17.519 1.00 25.45 302 ASN A CA 1
ATOM 2364 C C . ASN A 1 302 ? 27.356 -13.421 16.787 1.00 25.45 302 ASN A C 1
ATOM 2366 O O . ASN A 1 302 ? 27.418 -12.454 16.034 1.00 25.45 302 ASN A O 1
ATOM 2370 N N . CYS A 1 303 ? 26.191 -14.006 17.058 1.00 23.20 303 CYS A N 1
ATOM 2371 C CA . CYS A 1 303 ? 24.924 -13.285 16.929 1.00 23.20 303 CYS A CA 1
ATOM 2372 C C . CYS A 1 303 ? 24.309 -13.219 18.325 1.00 23.20 303 CYS A C 1
ATOM 2374 O O . CYS A 1 303 ? 23.667 -14.161 18.779 1.00 23.20 303 CYS A O 1
ATOM 2376 N N . THR A 1 304 ? 24.578 -12.130 19.044 1.00 21.97 304 THR A N 1
ATOM 2377 C CA . THR A 1 304 ? 23.889 -11.834 20.301 1.00 21.97 304 THR A CA 1
ATOM 2378 C C . THR A 1 304 ? 22.626 -11.046 19.977 1.00 21.97 304 THR A C 1
ATOM 2380 O O . THR A 1 304 ? 22.690 -9.883 19.589 1.00 21.97 304 THR A O 1
ATOM 2383 N N . CYS A 1 305 ? 21.464 -11.680 20.135 1.00 21.89 305 CYS A N 1
ATOM 2384 C CA . CYS A 1 305 ? 20.208 -10.965 20.330 1.00 21.89 305 CYS A CA 1
ATOM 2385 C C . CYS A 1 305 ? 20.310 -10.267 21.692 1.00 21.89 305 CYS A C 1
ATOM 2387 O O . CYS A 1 305 ? 20.374 -10.939 22.722 1.00 21.89 305 CYS A O 1
ATOM 2389 N N . ARG A 1 306 ? 20.409 -8.935 21.713 1.00 21.78 306 ARG A N 1
ATOM 2390 C CA . ARG A 1 306 ? 20.244 -8.169 22.953 1.00 21.78 306 ARG A CA 1
ATOM 2391 C C . ARG A 1 306 ? 18.765 -7.818 23.102 1.00 21.78 306 ARG A C 1
ATOM 2393 O O . ARG A 1 306 ? 18.174 -7.309 22.154 1.00 21.78 306 ARG A O 1
ATOM 2400 N N . ASN A 1 307 ? 18.222 -8.179 24.267 1.00 28.31 307 ASN A N 1
ATOM 2401 C CA . ASN A 1 307 ? 16.875 -7.853 24.746 1.00 28.31 307 ASN A CA 1
ATOM 2402 C C . ASN A 1 307 ? 16.611 -6.348 24.771 1.00 28.31 307 ASN A C 1
ATOM 2404 O O . ASN A 1 307 ? 17.578 -5.598 25.044 1.00 28.31 307 ASN A O 1
#

Sequence (307 aa):
MSTPSCVCLSVRALYGNFGRYLAGGPEDCLKHVVLVSLLRHFADDCRPFTFIDAHAGGGLYNLECDESQVFRNHEGGIAQVIDGVRDKAISGTVYRLMYAAMARLNIVLGSHGFQHYLGSTAWALQWLRCQDQAMLFELSAGAAADLRRSLSTLTASVADIKLFQANSYEELVRNPPVCHQRQLILLDPPYDSARTYFTWNIYILWRLYNDRPKATLALWFPHYSEEQTEVLLHRVQQLDLGQVLVAMMTLSRRSRQLLGSGLLVLRPPDDLQDSAPTGKALDEACNCSTPCSNGRQGDPQNCTCRN

Mean predicted aligned error: 9.9 Å

Foldseek 3Di:
DDDFDADEFEAEFADEFADDQQFQAAQQQLVLLVLLVQLQVQLVDPFAEEEEEQAQFLFKDFCPDPNNVVGVRNVRGVVLLLVCVVVVLFPAPSSVVLNVLQQVLCVLVVHDPRRMGGTSNLSSLVRHDQRYEYEYEHQDPVRLVSNVVNCVSRPPDDDHYHYHNDNSLVVCLVCQDPDLGAYEYEAEDPCPPVVVCLVSVLVSVLRCVVSHVRYKYKYKDFPLDPVSVCVSVVSNVVSVLRHKYKYWYAYNYPDSGTRTMIMIIGPDDPVCSVRPPRSSSVNSSNPPPDDPDDDDDDDDDDDDDDD

Radius of gyration: 19.29 Å; Cα contacts (8 Å, |Δi|>4): 520; chains: 1; bounding box: 58×40×56 Å